Protein AF-A0A7S3B842-F1 (afdb_monomer_lite)

Sequence (182 aa):
GAPISGSKNCGAPSASAGAGTCTWTLPESHFSFQTDLTTAVSITASYGSGAVATATAGELTLARRPSHAAEGGAGMTLHWPKRPLFPGEIFGVPITANTGDATLNVWRLELYYDSATLEYVSTTNGGLFTAPVENSADAGKLGLITSGIQGSDQSACRGLAVPIVTVNLRVKSGTAAGTYDA

Foldseek 3Di:
DPALDDDDDFDQADPVPNDGDDDDDDDPVSAAQPAKDKHWDKDFDDDDPGTPDIDTPGIDIRGHDHDDDDDPAWDKDWDDDNDDADAFDKDKIWMWIAPAADQDWKDKDKFFAPLVFKDWDDKDALQQFDAWDWDPPDRRIIITITDGTDDDDSVLRHHGTRTGMITMMGGHHPPDDDDDDD

Organism: NCBI:txid676789

pLDDT: mean 87.15, std 8.67, range [46.34, 97.31]

Secondary structure (DSSP, 8-state):
--------PPPPPPTTT----------GGGS-SSS-EEEEEEEEEEETTEEEEEEEEEEEEEPPPPP-----SSEEEE---SS---TT-EEEEEEEEE-TTSPP---EEEEE--TTTEEEEEEEE-SSBPPPEEE--STTEEEEE--SBSSS-GGGG-SSSEEEEEEEEEEPTTPPSS----

Radius of gyration: 22.0 Å; chains: 1; bounding box: 61×35×50 Å

InterPro domains:
  IPR002102 Cellulosome anchoring protein, cohesin domain [PF00963] (87-180)
  IPR008965 CBM2/CBM3, carbohydrate-binding domain superfamily [SSF49384] (76-181)

Structure (mmCIF, N/CA/C/O backbone):
data_AF-A0A7S3B842-F1
#
_entry.id   AF-A0A7S3B842-F1
#
loop_
_atom_site.group_PDB
_atom_site.id
_atom_site.type_symbol
_atom_site.label_atom_id
_atom_site.label_alt_id
_atom_site.label_comp_id
_atom_site.label_asym_id
_atom_site.label_entity_id
_atom_site.label_seq_id
_atom_site.pdbx_PDB_ins_code
_atom_site.Cartn_x
_atom_site.Cartn_y
_atom_site.Cartn_z
_atom_site.occupancy
_atom_site.B_iso_or_equiv
_atom_site.auth_seq_id
_atom_site.auth_comp_id
_atom_site.auth_asym_id
_atom_site.auth_atom_id
_atom_site.pdbx_PDB_model_num
ATOM 1 N N . GLY A 1 1 ? -11.170 21.082 15.700 1.00 46.34 1 GLY A N 1
ATOM 2 C CA . GLY A 1 1 ? -11.669 20.798 14.340 1.00 46.34 1 GLY A CA 1
ATOM 3 C C . GLY A 1 1 ? -13.180 20.784 14.374 1.00 46.34 1 GLY A C 1
ATOM 4 O O . GLY A 1 1 ? -13.726 20.475 15.426 1.00 46.34 1 GLY A O 1
ATOM 5 N N . ALA A 1 2 ? -13.852 21.159 13.283 1.00 48.25 2 ALA A N 1
ATOM 6 C CA . ALA A 1 2 ? -15.302 20.983 13.188 1.00 48.25 2 ALA A CA 1
ATOM 7 C C . ALA A 1 2 ? -15.656 19.494 13.388 1.00 48.25 2 ALA A C 1
ATOM 9 O O . ALA A 1 2 ? -14.878 18.640 12.951 1.00 48.25 2 ALA A O 1
ATOM 10 N N . PRO A 1 3 ? -16.774 19.165 14.058 1.00 53.84 3 PRO A N 1
ATOM 11 C CA . PRO A 1 3 ? -17.175 17.779 14.238 1.00 53.84 3 PRO A CA 1
ATOM 12 C C . PRO A 1 3 ? -17.424 17.143 12.869 1.00 53.84 3 PRO A C 1
ATOM 14 O O . PRO A 1 3 ? -18.200 17.660 12.060 1.00 53.84 3 PRO A O 1
ATOM 17 N N . ILE A 1 4 ? -16.753 16.020 12.611 1.00 63.53 4 ILE A N 1
ATOM 18 C CA . ILE A 1 4 ? -17.056 15.176 11.458 1.00 63.53 4 ILE A CA 1
ATOM 19 C C . ILE A 1 4 ? -18.490 14.694 11.656 1.00 63.53 4 ILE A C 1
ATOM 21 O O . ILE A 1 4 ? -18.771 13.942 12.587 1.00 63.53 4 ILE A O 1
ATOM 25 N N . SER A 1 5 ? -19.402 15.159 10.811 1.00 69.81 5 SER A N 1
ATOM 26 C CA . SER A 1 5 ? -20.811 14.791 10.873 1.00 69.81 5 SER A CA 1
ATOM 27 C C . SER A 1 5 ? -21.204 14.102 9.577 1.00 69.81 5 SER A C 1
ATOM 29 O O . SER A 1 5 ? -20.978 14.598 8.478 1.00 69.81 5 SER A O 1
ATOM 31 N N . GLY A 1 6 ? -21.774 12.914 9.714 1.00 74.81 6 GLY A N 1
ATOM 32 C CA . GLY A 1 6 ? -22.366 12.175 8.617 1.00 74.81 6 GLY A CA 1
ATOM 33 C C . GLY A 1 6 ? -23.115 10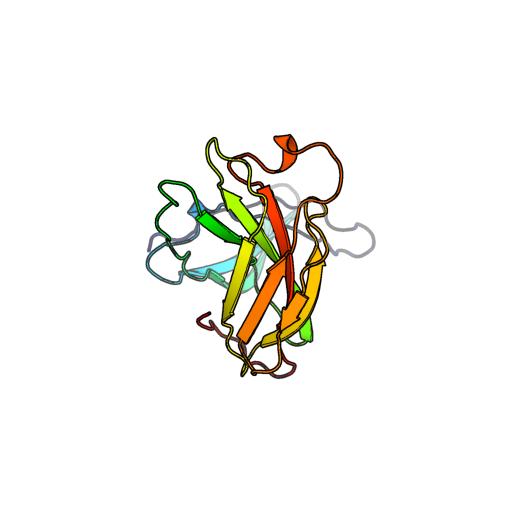.975 9.166 1.00 74.81 6 GLY A C 1
ATOM 34 O O . GLY A 1 6 ? -22.785 10.450 10.229 1.00 74.81 6 GLY A O 1
ATOM 35 N N . SER A 1 7 ? -24.166 10.581 8.466 1.00 82.62 7 SER A N 1
ATOM 36 C CA . SER A 1 7 ? -24.994 9.445 8.834 1.00 82.62 7 SER A CA 1
ATOM 37 C C . SER A 1 7 ? -25.334 8.645 7.587 1.00 82.62 7 SER A C 1
ATOM 39 O O . SER A 1 7 ? -25.400 9.171 6.473 1.00 82.62 7 SER A O 1
ATOM 41 N N . LYS A 1 8 ? -25.531 7.342 7.774 1.00 85.06 8 LYS A N 1
ATOM 42 C CA . LYS A 1 8 ? -26.005 6.444 6.730 1.00 85.06 8 LYS A CA 1
ATOM 43 C C . LYS A 1 8 ? -27.133 5.599 7.291 1.00 85.06 8 LYS A C 1
ATOM 45 O O . LYS A 1 8 ? -26.991 4.998 8.352 1.00 85.06 8 LYS A O 1
ATOM 50 N N . ASN A 1 9 ? -28.228 5.525 6.542 1.00 87.19 9 ASN A N 1
ATOM 51 C CA . ASN A 1 9 ? -29.298 4.588 6.842 1.00 87.19 9 ASN A CA 1
ATOM 52 C C . ASN A 1 9 ? -28.849 3.179 6.460 1.00 87.19 9 ASN A C 1
ATOM 54 O O . ASN A 1 9 ? -28.390 2.932 5.341 1.00 87.19 9 ASN A O 1
ATOM 58 N N . CYS A 1 10 ? -28.973 2.268 7.411 1.00 86.31 10 CYS A N 1
ATOM 59 C CA . CYS A 1 10 ? -28.676 0.859 7.222 1.00 86.31 10 CYS A CA 1
ATOM 60 C C . CYS A 1 10 ? -29.941 0.126 6.753 1.00 86.31 10 CYS A C 1
ATOM 62 O O . CYS A 1 10 ? -31.059 0.603 6.958 1.00 86.31 10 CYS A O 1
ATOM 64 N N . GLY A 1 11 ? -29.767 -1.030 6.110 1.00 84.88 11 GLY A N 1
ATOM 65 C CA . GLY A 1 11 ? -30.893 -1.901 5.775 1.00 84.88 11 GLY A CA 1
ATOM 66 C C . GLY A 1 11 ? -31.578 -2.462 7.025 1.00 84.88 11 GLY A C 1
ATOM 67 O O . GLY A 1 11 ? -31.041 -2.380 8.132 1.00 84.88 11 GLY A O 1
ATOM 68 N N . ALA A 1 12 ? -32.759 -3.053 6.837 1.00 85.56 12 ALA A N 1
ATOM 69 C CA . ALA A 1 12 ? -33.464 -3.730 7.919 1.00 85.56 12 ALA A CA 1
ATOM 70 C C . ALA A 1 12 ? -32.609 -4.885 8.490 1.00 85.56 12 ALA A C 1
ATOM 72 O O . ALA A 1 12 ? -31.982 -5.613 7.712 1.00 85.56 12 ALA A O 1
ATOM 73 N N . PRO A 1 13 ? -32.582 -5.080 9.822 1.00 85.31 13 PRO A N 1
ATOM 74 C CA . PRO A 1 13 ? -31.970 -6.258 10.426 1.00 85.31 13 PRO A CA 1
ATOM 75 C C . PRO A 1 13 ? -32.638 -7.554 9.947 1.00 85.31 13 PRO A C 1
ATOM 77 O O . PRO A 1 13 ? -33.782 -7.556 9.491 1.00 85.31 13 PRO A O 1
ATOM 80 N N . SER A 1 14 ? -31.937 -8.676 10.099 1.00 84.38 14 SER A N 1
ATOM 81 C CA . SER A 1 14 ? -32.494 -10.005 9.851 1.00 84.38 14 SER A CA 1
ATOM 82 C C . SER A 1 14 ? -33.731 -10.249 10.717 1.00 84.38 14 SER A C 1
ATOM 84 O O . SER A 1 14 ? -33.660 -10.168 11.943 1.00 84.38 14 SER A O 1
ATOM 86 N N . ALA A 1 15 ? -34.847 -10.624 10.087 1.00 82.06 15 ALA A N 1
ATOM 87 C CA . ALA A 1 15 ? -36.095 -10.933 10.785 1.00 82.06 15 ALA A CA 1
ATOM 88 C C . ALA A 1 15 ? -35.998 -12.176 11.691 1.00 82.06 15 ALA A C 1
ATOM 90 O O . ALA A 1 15 ? -36.774 -12.298 12.634 1.00 82.06 15 ALA A O 1
ATOM 91 N N . SER A 1 16 ? -35.059 -13.094 11.427 1.00 82.75 16 SER A N 1
ATOM 92 C CA . SER A 1 16 ? -34.885 -14.325 12.211 1.00 82.75 16 SER A CA 1
ATOM 93 C C . SER A 1 16 ? -33.856 -14.201 13.337 1.00 82.75 16 SER A C 1
ATOM 95 O O . SER A 1 16 ? -33.963 -14.914 14.330 1.00 82.75 16 SER A O 1
ATOM 97 N N . ALA A 1 17 ? -32.867 -13.313 13.198 1.00 82.75 17 ALA A N 1
ATOM 98 C CA . ALA A 1 17 ? -31.755 -13.186 14.146 1.00 82.75 17 ALA A CA 1
ATOM 99 C C . ALA A 1 17 ? -31.694 -11.826 14.861 1.00 82.75 17 ALA A C 1
ATOM 101 O O . ALA A 1 17 ? -30.911 -11.663 15.791 1.00 82.75 17 ALA A O 1
ATOM 102 N N . GLY A 1 18 ? -32.444 -10.819 14.401 1.00 80.56 18 GLY A N 1
ATOM 103 C CA . GLY A 1 18 ? -32.382 -9.442 14.907 1.00 80.56 18 GLY A CA 1
ATOM 104 C C . GLY A 1 18 ? -31.075 -8.698 14.593 1.00 80.56 18 GLY A C 1
ATOM 105 O O . GLY A 1 18 ? -30.952 -7.519 14.911 1.00 80.56 18 GLY A O 1
ATOM 106 N N . ALA A 1 19 ? -30.102 -9.356 13.957 1.00 82.38 19 ALA A N 1
ATOM 107 C CA . ALA A 1 19 ? -28.802 -8.786 13.624 1.00 82.38 19 ALA A CA 1
ATOM 108 C C . ALA A 1 19 ? -28.823 -8.077 12.263 1.00 82.38 19 ALA A C 1
ATOM 110 O O . ALA A 1 19 ? -29.394 -8.581 11.295 1.00 82.38 19 ALA A O 1
ATOM 111 N N . GLY A 1 20 ? -28.161 -6.924 12.176 1.00 81.38 20 GLY A N 1
ATOM 112 C CA . GLY A 1 20 ? -27.948 -6.185 10.934 1.00 81.38 20 GLY A CA 1
ATOM 113 C C . GLY A 1 20 ? -26.488 -5.770 10.800 1.00 81.38 20 GLY A C 1
ATOM 114 O O . GLY A 1 20 ? -25.817 -5.503 11.795 1.00 81.38 20 GLY A O 1
ATOM 115 N N . THR A 1 21 ? -25.993 -5.708 9.568 1.00 82.75 21 THR A N 1
ATOM 116 C CA . THR A 1 21 ? -24.655 -5.189 9.272 1.00 82.75 21 THR A CA 1
ATOM 117 C C . THR A 1 21 ? -24.792 -3.895 8.494 1.00 82.75 21 THR A C 1
ATOM 119 O O . THR A 1 21 ? -25.573 -3.804 7.548 1.00 82.75 21 THR A O 1
ATOM 122 N N . CYS A 1 22 ? -24.015 -2.891 8.888 1.00 81.88 22 CYS A N 1
ATOM 123 C CA . CYS A 1 22 ? -23.972 -1.616 8.202 1.00 81.88 22 CYS A CA 1
ATOM 124 C C . CYS A 1 22 ? -22.541 -1.285 7.820 1.00 81.88 22 CYS A C 1
ATOM 126 O O . CYS A 1 22 ? -21.639 -1.324 8.653 1.00 81.88 22 CYS A O 1
ATOM 128 N N . THR A 1 23 ? -22.341 -0.959 6.551 1.00 84.94 23 THR A N 1
ATOM 129 C CA . THR A 1 23 ? -21.050 -0.530 6.027 1.00 84.94 23 THR A CA 1
ATOM 130 C C . THR A 1 23 ? -21.189 0.877 5.478 1.00 84.94 23 THR A C 1
ATOM 132 O O . THR A 1 23 ? -22.127 1.191 4.738 1.00 84.94 23 THR A O 1
ATOM 135 N N . TRP A 1 24 ? -20.255 1.749 5.838 1.00 83.69 24 TRP A N 1
ATOM 136 C CA . TRP A 1 24 ? -20.206 3.110 5.331 1.00 83.69 24 TRP A CA 1
ATOM 137 C C . TRP A 1 24 ? -18.775 3.470 4.955 1.00 83.69 24 TRP A C 1
ATOM 139 O O . TRP A 1 24 ? -17.862 3.368 5.769 1.00 83.69 24 TRP A O 1
ATOM 149 N N . THR A 1 25 ? -18.592 3.884 3.706 1.00 84.75 25 THR A N 1
ATOM 150 C CA . THR A 1 25 ? -17.336 4.460 3.235 1.00 84.75 25 THR A CA 1
ATOM 151 C C . THR A 1 25 ? -17.324 5.938 3.596 1.00 84.75 25 THR A C 1
ATOM 153 O O . THR A 1 25 ? -18.148 6.705 3.094 1.00 84.75 25 THR A O 1
ATOM 156 N N . LEU A 1 26 ? -16.401 6.327 4.473 1.00 82.25 26 LEU A N 1
ATOM 157 C CA . LEU A 1 26 ? -16.205 7.722 4.852 1.00 82.25 26 LEU A CA 1
ATOM 158 C C . LEU A 1 26 ? -15.622 8.520 3.670 1.00 82.25 26 LEU A C 1
ATOM 160 O O . LEU A 1 26 ? -14.638 8.074 3.074 1.00 82.25 26 LEU A O 1
ATOM 164 N N . PRO A 1 27 ? -16.187 9.693 3.329 1.00 83.75 27 PRO A N 1
ATOM 165 C CA . PRO A 1 27 ? -15.599 10.595 2.342 1.00 83.75 27 PRO A CA 1
ATOM 166 C C . PRO A 1 27 ? -14.185 11.044 2.732 1.00 83.75 27 PRO A C 1
ATOM 168 O O . PRO A 1 27 ? -13.918 11.316 3.902 1.00 83.75 27 PRO A O 1
ATOM 171 N N . GLU A 1 28 ? -13.295 11.218 1.749 1.00 80.00 28 GLU A N 1
ATOM 172 C CA . GLU A 1 28 ? -11.931 11.715 2.007 1.00 80.00 28 GLU A CA 1
ATOM 173 C C . GLU A 1 28 ? -11.919 13.112 2.661 1.00 80.00 28 GLU A C 1
ATOM 175 O O . GLU A 1 28 ? -10.977 13.441 3.377 1.00 80.00 28 GLU A O 1
ATOM 180 N N . SER A 1 29 ? -12.970 13.920 2.465 1.00 82.75 29 SER A N 1
ATOM 181 C CA . SER A 1 29 ? -13.131 15.241 3.091 1.00 82.75 29 SER A CA 1
ATOM 182 C C . SER A 1 29 ? -13.280 15.194 4.615 1.00 82.75 29 SER A C 1
ATOM 184 O O . SER A 1 29 ? -13.167 16.230 5.265 1.00 82.75 29 SER A O 1
ATOM 186 N N . HIS A 1 30 ? -13.538 14.018 5.196 1.00 83.56 30 HIS A N 1
ATOM 187 C CA . HIS A 1 30 ? -13.606 13.832 6.646 1.00 83.56 30 HIS A CA 1
ATOM 188 C C . HIS A 1 30 ? -12.222 13.670 7.292 1.00 83.56 30 HIS A C 1
ATOM 190 O O . HIS A 1 30 ? -12.118 13.717 8.515 1.00 83.56 30 HIS A O 1
ATOM 196 N N . PHE A 1 31 ? -11.164 13.495 6.495 1.00 84.44 31 PHE A N 1
ATOM 197 C CA . PHE A 1 31 ? -9.792 13.376 6.977 1.00 84.44 31 PHE A CA 1
ATOM 198 C C . PHE A 1 31 ? -9.093 14.741 6.945 1.00 84.44 31 PHE A C 1
ATOM 200 O O . PHE A 1 31 ? -9.215 15.499 5.983 1.00 84.44 31 PHE A O 1
ATOM 207 N N . SER A 1 32 ? -8.327 15.053 7.993 1.00 83.25 32 SER A N 1
ATOM 208 C CA . SER A 1 32 ? -7.501 16.264 8.055 1.00 83.25 32 SER A CA 1
ATOM 209 C C . SER A 1 32 ? -6.107 16.000 7.493 1.00 83.25 32 SER A C 1
ATOM 211 O O . SER A 1 32 ? -5.542 14.927 7.689 1.00 83.25 32 SER A O 1
ATOM 213 N N . PHE A 1 33 ? -5.527 17.003 6.833 1.00 81.94 33 PHE A N 1
ATOM 214 C CA . PHE A 1 33 ? -4.132 16.974 6.382 1.00 81.94 33 PHE A CA 1
ATOM 215 C C . PHE A 1 33 ? -3.130 17.384 7.469 1.00 81.94 33 PHE A C 1
ATOM 217 O O . PHE A 1 33 ? -1.927 17.279 7.258 1.00 81.94 33 PHE A O 1
ATOM 224 N N . GLN A 1 34 ? -3.594 17.880 8.623 1.00 81.00 34 GLN A N 1
ATOM 225 C CA . GLN A 1 34 ? -2.714 18.456 9.649 1.00 81.00 34 GLN A CA 1
ATOM 226 C C . GLN A 1 34 ? -2.649 17.658 10.949 1.00 81.00 34 GLN A C 1
ATOM 228 O O . GLN A 1 34 ? -1.588 17.597 11.564 1.00 81.00 34 GLN A O 1
ATOM 233 N N . THR A 1 35 ? -3.745 17.017 11.346 1.00 83.38 35 THR A N 1
ATOM 234 C CA . THR A 1 35 ? -3.856 16.309 12.628 1.00 83.38 35 THR A CA 1
ATOM 235 C C . THR A 1 35 ? -4.756 15.095 12.491 1.00 83.38 35 THR A C 1
ATOM 237 O O . THR A 1 35 ? -5.642 15.085 11.635 1.00 83.38 35 THR A O 1
ATOM 240 N N . ASP A 1 36 ? -4.568 14.122 13.374 1.00 85.50 36 ASP A N 1
ATOM 241 C CA . ASP A 1 36 ? -5.551 13.071 13.602 1.00 85.50 36 ASP A CA 1
ATOM 242 C C . ASP A 1 36 ? -6.848 13.692 14.133 1.00 85.50 36 ASP A C 1
ATOM 244 O O . ASP A 1 36 ? -6.832 14.721 14.823 1.00 85.50 36 ASP A O 1
ATOM 248 N N . LEU A 1 37 ? -7.977 13.080 13.785 1.00 86.19 37 LEU A N 1
ATOM 249 C CA . LEU A 1 37 ? -9.301 13.486 14.243 1.00 86.19 37 LEU A CA 1
ATOM 250 C C . LEU A 1 37 ? -9.955 12.326 14.985 1.00 86.19 37 LEU A C 1
ATOM 252 O O . LEU A 1 37 ? -10.134 11.253 14.418 1.00 86.19 37 LEU A O 1
ATOM 256 N N . THR A 1 38 ? -10.370 12.555 16.225 1.00 85.12 38 THR A N 1
ATOM 257 C CA . THR A 1 38 ? -11.176 11.589 16.979 1.00 85.12 38 THR A CA 1
ATOM 258 C C . THR A 1 38 ? -12.651 11.935 16.829 1.00 85.12 38 THR A C 1
ATOM 260 O O . THR A 1 38 ? -13.050 13.090 16.990 1.00 85.12 38 THR A O 1
ATOM 263 N N . THR A 1 39 ? -13.468 10.937 16.509 1.00 84.62 39 THR A N 1
ATOM 264 C CA . THR A 1 39 ? -14.925 11.057 16.440 1.00 84.62 39 THR A CA 1
ATOM 265 C C . THR A 1 39 ? -15.588 9.878 17.141 1.00 84.62 39 THR A C 1
ATOM 267 O O . THR A 1 39 ? -14.998 8.809 17.247 1.00 84.62 39 THR A O 1
ATOM 270 N N . ALA A 1 40 ? -16.813 10.049 17.626 1.00 84.81 40 ALA A N 1
ATOM 271 C CA . ALA A 1 40 ? -17.587 8.958 18.206 1.00 84.81 40 ALA A CA 1
ATOM 272 C C . ALA A 1 40 ? -18.502 8.348 17.143 1.00 84.81 40 ALA A C 1
ATOM 274 O O . ALA A 1 40 ? -19.196 9.060 16.415 1.00 84.81 40 ALA A O 1
ATOM 275 N N . VAL A 1 41 ? -18.542 7.021 17.078 1.00 86.25 41 VAL A N 1
ATOM 276 C CA . VAL A 1 41 ? -19.512 6.309 16.245 1.00 86.25 41 VAL A CA 1
ATOM 277 C C . VAL A 1 41 ? -20.714 5.976 17.112 1.00 86.25 41 VAL A C 1
ATOM 279 O O . VAL A 1 41 ? -20.579 5.329 18.148 1.00 86.25 41 VAL A O 1
ATOM 282 N N . SER A 1 42 ? -21.902 6.400 16.687 1.00 87.25 42 SER A N 1
ATOM 283 C CA . SER A 1 42 ? -23.160 6.004 17.317 1.00 87.25 42 SER A CA 1
ATOM 284 C C . SER A 1 42 ? -24.027 5.229 16.335 1.00 87.25 42 SER A C 1
ATOM 286 O O . SER A 1 42 ? -24.043 5.499 15.134 1.00 87.25 42 SER A O 1
ATOM 288 N N . ILE A 1 43 ? -24.735 4.236 16.856 1.00 87.81 43 ILE A N 1
ATOM 289 C CA . ILE A 1 43 ? -25.697 3.424 16.124 1.00 87.81 43 ILE A CA 1
ATOM 290 C C . ILE A 1 43 ? -27.055 3.714 16.734 1.00 87.81 43 ILE A C 1
ATOM 292 O O . ILE A 1 43 ? -27.239 3.564 17.940 1.00 87.81 43 ILE A O 1
ATOM 296 N N . THR A 1 44 ? -28.002 4.123 15.897 1.00 88.38 44 THR A N 1
ATOM 297 C CA . THR A 1 44 ? -29.394 4.309 16.304 1.00 88.38 44 THR A CA 1
ATOM 298 C C . THR A 1 44 ? -30.252 3.258 15.619 1.00 88.38 44 THR A C 1
ATOM 300 O O . THR A 1 44 ? -30.277 3.172 14.393 1.00 88.38 44 THR A O 1
ATOM 303 N N . ALA A 1 45 ? -30.936 2.448 16.420 1.00 86.81 45 ALA A N 1
ATOM 304 C CA . ALA A 1 45 ? -31.997 1.573 15.962 1.00 86.81 45 ALA A CA 1
ATOM 305 C C . ALA A 1 45 ? -33.307 2.359 15.964 1.00 86.81 45 ALA A C 1
ATOM 307 O O . ALA A 1 45 ? -33.632 3.028 16.947 1.00 86.81 45 ALA A O 1
ATOM 308 N N . SER A 1 46 ? -34.067 2.243 14.881 1.00 84.94 46 SER A N 1
ATOM 309 C CA . SER A 1 46 ? -35.357 2.910 14.722 1.00 84.94 46 SER A CA 1
ATOM 310 C C . SER A 1 46 ? -36.435 1.896 14.363 1.00 84.94 46 SER A C 1
ATOM 312 O O . SER A 1 46 ? -36.181 0.952 13.615 1.00 84.94 46 SER A O 1
ATOM 314 N N . TYR A 1 47 ? -37.642 2.106 14.882 1.00 81.69 47 TYR A N 1
ATOM 315 C CA . TYR A 1 47 ? -38.841 1.363 14.510 1.00 81.69 47 TYR A CA 1
ATOM 316 C C . TYR A 1 47 ? -39.892 2.351 13.998 1.00 81.69 47 TYR A C 1
ATOM 318 O O . TYR A 1 47 ? -40.278 3.291 14.697 1.00 81.69 47 TYR A O 1
ATOM 326 N N . GLY A 1 48 ? -40.331 2.173 12.750 1.00 81.38 48 GLY A N 1
ATOM 327 C CA . GLY A 1 48 ? -41.110 3.195 12.051 1.00 81.38 48 GLY A CA 1
ATOM 328 C C . GLY A 1 48 ? -40.306 4.492 11.893 1.00 81.38 48 GLY A C 1
ATOM 329 O O . GLY A 1 48 ? -39.155 4.461 11.465 1.00 81.38 48 GLY A O 1
ATOM 330 N N . SER A 1 49 ? -40.902 5.631 12.248 1.00 78.62 49 SER A N 1
ATOM 331 C CA . SER A 1 49 ? -40.239 6.945 12.231 1.00 78.62 49 SER A CA 1
ATOM 332 C C . SER A 1 49 ? -39.526 7.303 13.543 1.00 78.62 49 SER A C 1
ATOM 334 O O . SER A 1 49 ? -38.928 8.375 13.630 1.00 78.62 49 SER A O 1
ATOM 336 N N . GLY A 1 50 ? -39.585 6.441 14.564 1.00 83.81 50 GLY A N 1
ATOM 337 C CA . GLY A 1 50 ? -39.020 6.709 15.887 1.00 83.81 50 GLY A CA 1
ATOM 338 C C . GLY A 1 50 ? -37.703 5.980 16.128 1.00 83.81 50 GLY A C 1
ATOM 339 O O . GLY A 1 50 ? -37.614 4.773 15.907 1.00 83.81 50 GLY A O 1
ATOM 340 N N . ALA A 1 51 ? -36.697 6.693 16.638 1.00 85.19 51 ALA A N 1
ATOM 341 C CA . ALA A 1 51 ? -35.525 6.070 17.245 1.00 85.19 51 ALA A CA 1
ATOM 342 C C . ALA A 1 51 ? -35.956 5.323 18.517 1.00 85.19 51 ALA A C 1
ATOM 344 O O . ALA A 1 51 ? -36.596 5.904 19.391 1.00 85.19 51 ALA A O 1
ATOM 345 N N . VAL A 1 52 ? -35.625 4.037 18.608 1.00 88.88 52 VAL A N 1
ATOM 346 C CA . VAL A 1 52 ? -35.979 3.169 19.743 1.00 88.88 52 VAL A CA 1
ATOM 347 C C . VAL A 1 52 ? -34.796 2.887 20.660 1.00 88.88 52 VAL A C 1
ATOM 349 O O . VAL A 1 52 ? -34.994 2.645 21.846 1.00 88.88 52 VAL A O 1
ATOM 352 N N . ALA A 1 53 ? -33.569 2.941 20.142 1.00 86.88 53 ALA A N 1
ATOM 353 C CA . ALA A 1 53 ? -32.361 2.817 20.945 1.00 86.88 53 ALA A CA 1
ATOM 354 C C . ALA A 1 53 ? -31.184 3.497 20.248 1.00 86.88 53 ALA A C 1
ATOM 356 O O . ALA A 1 53 ? -31.063 3.423 19.027 1.00 86.88 53 ALA A O 1
ATOM 357 N N . THR A 1 54 ? -30.282 4.085 21.027 1.00 88.00 54 THR A N 1
ATOM 358 C CA . THR A 1 54 ? -28.997 4.589 20.536 1.00 88.00 54 THR A CA 1
ATOM 359 C C . THR A 1 54 ? -27.886 4.025 21.406 1.00 88.00 54 THR A C 1
ATOM 361 O O . THR A 1 54 ? -27.992 4.024 22.630 1.00 88.00 54 THR A O 1
ATOM 364 N N . ALA A 1 55 ? -26.819 3.550 20.776 1.00 86.69 55 ALA A N 1
ATOM 365 C CA . ALA A 1 55 ? -25.617 3.079 21.446 1.00 86.69 55 ALA A CA 1
ATOM 366 C C . ALA A 1 55 ? -24.381 3.733 20.826 1.00 86.69 55 ALA A C 1
ATOM 368 O O . ALA A 1 55 ? -24.326 3.946 19.615 1.00 86.69 55 ALA A O 1
ATOM 369 N N . THR A 1 56 ? -23.371 4.017 21.645 1.00 85.50 56 THR A N 1
ATOM 370 C CA . THR A 1 56 ? -22.051 4.440 21.164 1.00 85.50 56 THR A CA 1
ATOM 371 C C . THR A 1 56 ? -21.221 3.192 20.882 1.00 85.50 56 THR A C 1
ATOM 373 O O . THR A 1 56 ? -20.964 2.404 21.786 1.00 85.50 56 THR A O 1
ATOM 376 N N . ALA A 1 57 ? -20.817 3.003 19.627 1.00 81.31 57 ALA A N 1
ATOM 377 C CA . ALA A 1 57 ? -19.982 1.883 19.192 1.00 81.31 57 ALA A CA 1
ATOM 378 C C . ALA A 1 57 ? -18.498 2.067 19.560 1.00 81.31 57 ALA A C 1
ATOM 380 O O . ALA A 1 57 ? -17.724 1.119 19.472 1.00 81.31 57 ALA A O 1
ATOM 381 N N . GLY A 1 58 ? -18.112 3.277 19.974 1.00 83.94 58 GLY A N 1
ATOM 382 C CA . GLY A 1 58 ? -16.773 3.617 20.443 1.00 83.94 58 GLY A CA 1
ATOM 383 C C . GLY A 1 58 ? -16.248 4.905 19.819 1.00 83.94 58 GLY A C 1
ATOM 384 O O . GLY A 1 58 ? -16.955 5.597 19.078 1.00 83.94 58 GLY A O 1
ATOM 385 N N . GLU A 1 59 ? -14.993 5.210 20.130 1.00 84.00 59 GLU A N 1
ATOM 386 C CA . GLU A 1 59 ? -14.234 6.259 19.457 1.00 84.00 59 GLU A CA 1
ATOM 387 C C . GLU A 1 59 ? -13.532 5.692 18.221 1.00 84.00 59 GLU A C 1
ATOM 389 O O . GLU A 1 59 ? -13.008 4.579 18.220 1.00 84.00 59 GLU A O 1
ATOM 394 N N . LEU A 1 60 ? -13.536 6.481 17.155 1.00 83.56 60 LEU A N 1
ATOM 395 C CA . LEU A 1 60 ? -12.843 6.237 15.908 1.00 83.56 60 LEU A CA 1
ATOM 396 C C . LEU A 1 60 ? -11.825 7.356 15.713 1.00 83.56 60 LEU A C 1
ATOM 398 O O . LEU A 1 60 ? -12.192 8.526 15.585 1.00 83.56 60 LEU A O 1
ATOM 402 N N . THR A 1 61 ? -10.551 6.989 15.645 1.00 85.44 61 THR A N 1
ATOM 403 C CA . THR A 1 61 ? -9.484 7.910 15.257 1.00 85.44 61 THR A CA 1
ATOM 404 C C . THR A 1 61 ? -9.270 7.818 13.752 1.00 85.44 61 THR A C 1
ATOM 406 O O . THR A 1 61 ? -8.878 6.778 13.223 1.00 85.44 61 THR A O 1
ATOM 409 N N . LEU A 1 62 ? -9.534 8.915 13.050 1.00 84.81 62 LEU A N 1
ATOM 410 C CA . LEU A 1 62 ? -9.134 9.099 11.664 1.00 84.81 62 LEU A CA 1
ATOM 411 C C . LEU A 1 62 ? -7.713 9.652 11.651 1.00 84.81 62 LEU A C 1
ATOM 413 O O . LEU A 1 62 ? -7.495 10.814 12.002 1.00 84.81 62 LEU A O 1
ATOM 417 N N . ALA A 1 63 ? -6.762 8.812 11.252 1.00 83.19 63 ALA A N 1
ATOM 418 C CA . ALA A 1 63 ? -5.377 9.226 11.083 1.00 83.19 63 ALA A CA 1
ATOM 419 C C . ALA A 1 63 ? -5.273 10.379 10.075 1.00 83.19 63 ALA A C 1
ATOM 421 O O . ALA A 1 63 ? -6.011 10.434 9.083 1.00 83.19 63 ALA A O 1
ATOM 422 N N . ARG A 1 64 ? -4.341 11.298 10.321 1.00 85.50 64 ARG A N 1
ATOM 423 C CA . ARG A 1 64 ? -4.015 12.395 9.417 1.00 85.50 64 ARG A CA 1
ATOM 424 C C . ARG A 1 64 ? -3.714 11.845 8.032 1.00 85.50 64 ARG A C 1
ATOM 426 O O . ARG A 1 64 ? -2.929 10.914 7.875 1.00 85.50 64 ARG A O 1
ATOM 433 N N . ARG A 1 65 ? -4.263 12.493 7.010 1.00 81.81 65 ARG A N 1
ATOM 434 C CA . ARG A 1 65 ? -3.903 12.235 5.621 1.00 81.81 65 ARG A CA 1
ATOM 435 C C . ARG A 1 65 ? -2.556 12.895 5.309 1.00 81.81 65 ARG A C 1
ATOM 437 O O . ARG A 1 65 ? -2.485 14.125 5.341 1.00 81.81 65 ARG A O 1
ATOM 444 N N . PRO A 1 66 ? -1.507 12.136 4.959 1.00 74.19 66 PRO A N 1
ATOM 445 C CA . PRO A 1 66 ? -0.275 12.732 4.465 1.00 74.19 66 PRO A CA 1
ATOM 446 C C . PRO A 1 66 ? -0.547 13.473 3.150 1.00 74.19 66 PRO A C 1
ATOM 448 O O . PRO A 1 66 ? -1.258 12.962 2.277 1.00 74.19 66 PRO A O 1
ATOM 451 N N . SER A 1 67 ? -0.003 14.681 3.000 1.00 70.81 67 SER A N 1
ATOM 452 C CA . SER A 1 67 ? 0.111 15.324 1.693 1.00 70.81 67 SER A CA 1
ATOM 453 C C . SER A 1 67 ? 1.504 15.064 1.138 1.00 70.81 67 SER A C 1
ATOM 455 O O . SER A 1 67 ? 2.514 15.283 1.802 1.00 70.81 67 SER A O 1
ATOM 457 N N . HIS A 1 68 ? 1.546 14.609 -0.106 1.00 72.12 68 HIS A N 1
ATOM 458 C CA . HIS A 1 68 ? 2.773 14.520 -0.881 1.00 72.12 68 HIS A CA 1
ATOM 459 C C . HIS A 1 68 ? 2.640 15.477 -2.059 1.00 72.12 68 HIS A C 1
ATOM 461 O O . HIS A 1 68 ? 1.533 15.689 -2.567 1.00 72.12 68 HIS A O 1
ATOM 467 N N . ALA A 1 69 ? 3.749 16.088 -2.470 1.00 73.25 69 ALA A N 1
ATOM 468 C CA . ALA A 1 69 ? 3.758 16.854 -3.706 1.00 73.25 69 ALA A CA 1
ATOM 469 C C . ALA A 1 69 ? 3.377 15.918 -4.861 1.00 73.25 69 ALA A C 1
ATOM 471 O O . ALA A 1 69 ? 3.853 14.784 -4.919 1.00 73.25 69 ALA A O 1
ATOM 472 N N . ALA A 1 70 ? 2.507 16.381 -5.759 1.00 69.94 70 ALA A N 1
ATOM 473 C CA . ALA A 1 70 ? 2.259 15.653 -6.994 1.00 69.94 70 ALA A CA 1
ATOM 474 C C . ALA A 1 70 ? 3.575 15.551 -7.777 1.00 69.94 70 ALA A C 1
ATOM 476 O O . ALA A 1 70 ? 4.331 16.525 -7.845 1.00 69.94 70 ALA A O 1
ATOM 477 N N . GLU A 1 71 ? 3.850 14.387 -8.364 1.00 67.25 71 GLU A N 1
ATOM 478 C CA . GLU A 1 71 ? 4.986 14.245 -9.270 1.00 67.25 71 GLU A CA 1
ATOM 479 C C . GLU A 1 71 ? 4.783 15.188 -10.463 1.00 67.25 71 GLU A C 1
ATOM 481 O O . GLU A 1 71 ? 3.824 15.061 -11.223 1.00 67.25 71 GLU A O 1
ATOM 486 N N . GLY A 1 72 ? 5.671 16.174 -10.610 1.00 73.25 72 GLY A N 1
ATOM 487 C CA . GLY A 1 72 ? 5.594 17.173 -11.681 1.00 73.25 72 GLY A CA 1
ATOM 488 C C . GLY A 1 72 ? 6.053 16.664 -13.052 1.00 73.25 72 GLY A C 1
ATOM 489 O O . GLY A 1 72 ? 6.115 17.448 -13.995 1.00 73.25 72 GLY A O 1
ATOM 490 N N . GLY A 1 73 ? 6.417 15.383 -13.168 1.00 83.06 73 GLY A N 1
ATOM 491 C CA . GLY A 1 73 ? 7.012 14.797 -14.366 1.00 83.06 73 GLY A CA 1
ATOM 492 C C . GLY A 1 73 ? 7.230 13.291 -14.235 1.00 83.06 73 GLY A C 1
ATOM 493 O O . GLY A 1 73 ? 6.555 12.632 -13.448 1.00 83.06 73 GLY A O 1
ATOM 494 N N . ALA A 1 74 ? 8.161 12.756 -15.026 1.00 89.19 74 ALA A N 1
ATOM 495 C CA . ALA A 1 74 ? 8.479 11.333 -15.007 1.00 89.19 74 ALA A CA 1
ATOM 496 C C . ALA A 1 74 ? 9.049 10.895 -13.645 1.00 89.19 74 ALA A C 1
ATOM 498 O O . ALA A 1 74 ? 9.894 11.584 -13.070 1.00 89.19 74 ALA A O 1
ATOM 499 N N . GLY A 1 75 ? 8.602 9.743 -13.151 1.00 90.38 75 GLY A N 1
ATOM 500 C CA . GLY A 1 75 ? 8.874 9.277 -11.795 1.00 90.38 75 GLY A CA 1
ATOM 501 C C . GLY A 1 75 ? 8.198 7.945 -11.485 1.00 90.38 75 GLY A C 1
ATOM 502 O O . GLY A 1 75 ? 7.599 7.316 -12.359 1.00 90.38 75 GLY A O 1
ATOM 503 N N . MET A 1 76 ? 8.344 7.481 -10.244 1.00 91.62 76 MET A N 1
ATOM 504 C CA . MET A 1 76 ? 7.708 6.262 -9.752 1.00 91.62 76 MET A CA 1
ATOM 505 C C . MET A 1 76 ? 6.947 6.567 -8.471 1.00 91.62 76 MET A C 1
ATOM 507 O O . MET A 1 76 ? 7.531 7.005 -7.482 1.00 91.62 76 MET A O 1
ATOM 511 N N . THR A 1 77 ? 5.666 6.226 -8.475 1.00 91.81 77 THR A N 1
ATOM 512 C CA . THR A 1 77 ? 4.770 6.400 -7.341 1.00 91.81 77 THR A CA 1
ATOM 513 C C . THR A 1 77 ? 4.492 5.056 -6.687 1.00 91.81 77 THR A C 1
ATOM 515 O O . THR A 1 77 ? 4.107 4.087 -7.347 1.00 91.81 77 THR A O 1
ATOM 518 N N . LEU A 1 78 ? 4.642 5.021 -5.368 1.00 91.88 78 LEU A N 1
ATOM 519 C CA . LEU A 1 78 ? 4.267 3.902 -4.516 1.00 91.88 78 LEU A CA 1
ATOM 520 C C . LEU A 1 78 ? 2.914 4.189 -3.855 1.00 91.88 78 LEU A C 1
ATOM 522 O O . LEU A 1 78 ? 2.690 5.280 -3.332 1.00 91.88 78 LEU A O 1
ATOM 526 N N . HIS A 1 79 ? 2.019 3.202 -3.845 1.00 90.56 79 HIS A N 1
ATOM 527 C CA . HIS A 1 79 ? 0.665 3.355 -3.307 1.00 90.56 79 HIS A CA 1
ATOM 528 C C . HIS A 1 79 ? 0.500 2.590 -1.992 1.00 90.56 79 HIS A C 1
ATOM 530 O O . HIS A 1 79 ? 0.349 1.369 -1.979 1.00 90.56 79 HIS A O 1
ATOM 536 N N . TRP A 1 80 ? 0.494 3.316 -0.874 1.00 87.94 80 TRP A N 1
ATOM 537 C CA . TRP A 1 80 ? 0.227 2.739 0.445 1.00 87.94 80 TRP A CA 1
ATOM 538 C C . TRP A 1 80 ? -1.267 2.425 0.652 1.00 87.94 80 TRP A C 1
ATOM 540 O O . TRP A 1 80 ? -2.125 3.216 0.238 1.00 87.94 80 TRP A O 1
ATOM 550 N N . PRO A 1 81 ? -1.614 1.314 1.336 1.00 88.44 81 PRO A N 1
ATOM 551 C CA . PRO A 1 81 ? -2.984 1.054 1.759 1.00 88.44 81 PRO A CA 1
ATOM 552 C C . PRO A 1 81 ? -3.551 2.191 2.618 1.00 88.44 81 PRO A C 1
ATOM 554 O O . PRO A 1 81 ? -2.995 2.557 3.648 1.00 88.44 81 PRO A O 1
ATOM 557 N N . LYS A 1 82 ? -4.719 2.713 2.234 1.00 83.00 82 LYS A N 1
ATOM 558 C CA . LYS A 1 82 ? -5.444 3.759 2.979 1.00 83.00 82 LYS A CA 1
ATOM 559 C C . LYS A 1 82 ? -6.373 3.176 4.053 1.00 83.00 82 LYS A C 1
ATOM 561 O O . LYS A 1 82 ? -7.521 3.598 4.185 1.00 83.00 82 LYS A O 1
ATOM 566 N N . ARG A 1 83 ? -5.921 2.147 4.768 1.00 84.50 83 ARG A N 1
ATOM 567 C CA . ARG A 1 83 ? -6.702 1.467 5.811 1.00 84.50 83 ARG A CA 1
ATOM 568 C C . ARG A 1 83 ? -5.793 0.942 6.921 1.00 84.50 83 ARG A C 1
ATOM 570 O O . ARG A 1 83 ? -4.615 0.719 6.651 1.00 84.50 83 ARG A O 1
ATOM 577 N N . PRO A 1 84 ? -6.337 0.682 8.121 1.00 84.81 84 PRO A N 1
ATOM 578 C CA . PRO A 1 84 ? -5.605 -0.036 9.151 1.00 84.81 84 PRO A CA 1
ATOM 579 C C . PRO A 1 84 ? -5.114 -1.392 8.635 1.00 84.81 84 PRO A C 1
ATOM 581 O O . PRO A 1 84 ? -5.822 -2.081 7.887 1.00 84.81 84 PRO A O 1
ATOM 584 N N . LEU A 1 85 ? -3.902 -1.739 9.050 1.00 91.56 85 LEU A N 1
ATOM 585 C CA . LEU A 1 85 ? -3.269 -3.027 8.812 1.00 91.56 85 LEU A CA 1
ATOM 586 C C . LEU A 1 85 ? -3.122 -3.733 10.157 1.00 91.56 85 LEU A C 1
ATOM 588 O O . LEU A 1 85 ? -2.770 -3.100 11.154 1.00 91.56 85 LEU A O 1
ATOM 592 N N . PHE A 1 86 ? -3.412 -5.028 10.192 1.00 92.81 86 PHE A N 1
ATOM 593 C CA . PHE A 1 86 ? -3.401 -5.801 11.432 1.00 92.81 86 PHE A CA 1
ATOM 594 C C . PHE A 1 86 ? -2.133 -6.655 11.562 1.00 92.81 86 PHE A C 1
ATOM 596 O O . PHE A 1 86 ? -1.599 -7.114 10.553 1.00 92.81 86 PHE A O 1
ATOM 603 N N . PRO A 1 87 ? -1.646 -6.932 12.786 1.00 95.88 87 PRO A N 1
ATOM 604 C CA . PRO A 1 87 ? -0.528 -7.850 12.987 1.00 95.88 87 PRO A CA 1
ATOM 605 C C . PRO A 1 87 ? -0.765 -9.214 12.323 1.00 95.88 87 PRO A C 1
ATOM 607 O O . PRO A 1 87 ? -1.814 -9.831 12.497 1.00 95.88 87 PRO A O 1
ATOM 610 N N . GLY A 1 88 ? 0.225 -9.693 11.572 1.00 95.50 88 GLY A N 1
ATOM 611 C CA . GLY A 1 88 ? 0.164 -10.916 10.767 1.00 95.50 88 GLY A CA 1
ATOM 612 C C . GLY A 1 88 ? -0.427 -10.735 9.365 1.00 95.50 88 GLY A C 1
ATOM 613 O O . GLY A 1 88 ? -0.320 -11.645 8.542 1.00 95.50 88 GLY A O 1
ATOM 614 N N . GLU A 1 89 ? -1.024 -9.583 9.061 1.00 96.12 89 GLU A N 1
ATOM 615 C CA . GLU A 1 89 ? -1.648 -9.320 7.769 1.00 96.12 89 GLU A CA 1
ATOM 616 C C . GLU A 1 89 ? -0.608 -9.093 6.666 1.00 96.12 89 GLU A C 1
ATOM 618 O O . GLU A 1 89 ? 0.327 -8.310 6.843 1.00 96.12 89 GLU A O 1
ATOM 623 N N . ILE A 1 90 ? -0.800 -9.745 5.513 1.00 97.31 90 ILE A N 1
ATOM 624 C CA . ILE A 1 90 ? -0.050 -9.477 4.280 1.00 97.31 90 ILE A CA 1
ATOM 625 C C . ILE A 1 90 ? -0.829 -8.467 3.440 1.00 97.31 90 ILE A C 1
ATOM 627 O O . ILE A 1 90 ? -2.015 -8.665 3.171 1.00 97.31 90 ILE A O 1
ATOM 631 N N . PHE A 1 91 ? -0.152 -7.427 2.970 1.00 96.00 91 PHE A N 1
ATOM 632 C CA . PHE A 1 91 ? -0.721 -6.404 2.106 1.00 96.00 91 PHE A CA 1
ATOM 633 C C . PHE A 1 91 ? 0.202 -6.105 0.923 1.00 96.00 91 PHE A C 1
ATOM 635 O O . PHE A 1 91 ? 1.426 -6.192 1.018 1.00 96.00 91 PHE A O 1
ATOM 642 N N . GLY A 1 92 ? -0.412 -5.757 -0.207 1.00 96.75 92 GLY A N 1
ATOM 643 C CA . GLY A 1 92 ? 0.293 -5.368 -1.422 1.00 96.75 92 GLY A CA 1
ATOM 644 C C . GLY A 1 92 ? 0.490 -3.858 -1.496 1.00 96.75 92 GLY A C 1
ATOM 645 O O . GLY A 1 92 ? -0.429 -3.087 -1.216 1.00 96.75 92 GLY A O 1
ATOM 646 N N . VAL A 1 93 ? 1.680 -3.458 -1.922 1.00 96.19 93 VAL A N 1
ATOM 647 C CA . VAL A 1 93 ? 2.085 -2.078 -2.170 1.00 96.19 93 VAL A CA 1
ATOM 648 C C . VAL A 1 93 ? 2.417 -1.947 -3.660 1.00 96.19 93 VAL A C 1
ATOM 650 O O . VAL A 1 93 ? 3.532 -2.286 -4.075 1.00 96.19 93 VAL A O 1
ATOM 653 N N . PRO A 1 94 ? 1.447 -1.549 -4.503 1.00 96.69 94 PRO A N 1
ATOM 654 C CA . PRO A 1 94 ? 1.689 -1.398 -5.927 1.00 96.69 94 PRO A CA 1
ATOM 655 C C . PRO A 1 94 ? 2.559 -0.173 -6.207 1.00 96.69 94 PRO A C 1
ATOM 657 O O . PRO A 1 94 ? 2.426 0.874 -5.570 1.00 96.69 94 PRO A O 1
ATOM 660 N N . ILE A 1 95 ? 3.434 -0.315 -7.198 1.00 95.69 95 ILE A N 1
ATOM 661 C CA . ILE A 1 95 ? 4.331 0.726 -7.685 1.00 95.69 95 ILE A CA 1
ATOM 662 C C . ILE A 1 95 ? 4.062 0.935 -9.174 1.00 95.69 95 ILE A C 1
ATOM 664 O O . ILE A 1 95 ? 4.050 -0.013 -9.967 1.00 95.69 95 ILE A O 1
ATOM 668 N N . THR A 1 96 ? 3.853 2.192 -9.549 1.00 95.00 96 THR A N 1
ATOM 669 C CA . THR A 1 96 ? 3.580 2.626 -10.923 1.00 95.00 96 THR A CA 1
ATOM 670 C C . THR A 1 96 ? 4.599 3.664 -11.359 1.00 95.00 96 THR A C 1
ATOM 672 O O . THR A 1 96 ? 5.034 4.458 -10.533 1.00 95.00 96 THR A O 1
ATOM 675 N N . ALA A 1 97 ? 4.942 3.714 -12.643 1.00 94.06 97 ALA A N 1
ATOM 676 C CA . ALA A 1 97 ? 5.782 4.767 -13.201 1.00 94.06 97 ALA A CA 1
ATOM 677 C C . ALA A 1 97 ? 4.967 5.752 -14.044 1.00 94.06 97 ALA A C 1
ATOM 679 O O . ALA A 1 97 ? 4.172 5.344 -14.893 1.00 94.06 97 ALA A O 1
ATOM 680 N N . ASN A 1 98 ? 5.218 7.042 -13.854 1.00 94.12 98 ASN A N 1
ATOM 681 C CA . ASN A 1 98 ? 4.922 8.055 -14.850 1.00 94.12 98 ASN A CA 1
ATOM 682 C C . ASN A 1 98 ? 6.133 8.157 -15.779 1.00 94.12 98 ASN A C 1
ATOM 684 O O . ASN A 1 98 ? 7.228 8.510 -15.349 1.00 94.12 98 ASN A O 1
ATOM 688 N N . THR A 1 99 ? 5.958 7.837 -17.053 1.00 92.94 99 THR A N 1
ATOM 689 C CA . THR A 1 99 ? 7.038 7.872 -18.047 1.00 92.94 99 THR A CA 1
ATOM 690 C C . THR A 1 99 ? 6.920 9.073 -18.987 1.00 92.94 99 THR A C 1
ATOM 692 O O . THR A 1 99 ? 7.768 9.260 -19.861 1.00 92.94 99 THR A O 1
ATOM 695 N N . GLY A 1 100 ? 5.877 9.897 -18.822 1.00 89.62 100 GLY A N 1
ATOM 696 C CA . GLY A 1 100 ? 5.514 10.941 -19.776 1.00 89.62 100 GLY A CA 1
ATOM 697 C C . GLY A 1 100 ? 5.371 10.369 -21.189 1.00 89.62 100 GLY A C 1
ATOM 698 O O . GLY A 1 100 ? 4.692 9.364 -21.404 1.00 89.62 100 GLY A O 1
ATOM 699 N N . ASP A 1 101 ? 6.066 10.982 -22.144 1.00 88.81 101 ASP A N 1
ATOM 700 C CA . ASP A 1 101 ? 6.062 10.554 -23.547 1.00 88.81 101 ASP A CA 1
ATOM 701 C C . ASP A 1 101 ? 7.150 9.520 -23.885 1.00 88.81 101 ASP A C 1
ATOM 703 O O . ASP A 1 101 ? 7.221 9.045 -25.025 1.00 88.81 101 ASP A O 1
ATOM 707 N N . ALA A 1 102 ? 7.984 9.148 -22.908 1.00 90.81 102 ALA A N 1
ATOM 708 C CA . ALA A 1 102 ? 9.058 8.182 -23.081 1.00 90.81 102 ALA A CA 1
ATOM 709 C C . ALA A 1 102 ? 8.585 6.754 -22.784 1.00 90.81 102 ALA A C 1
ATOM 711 O O . ALA A 1 102 ? 7.799 6.506 -21.870 1.00 90.81 102 ALA A O 1
ATOM 712 N N . THR A 1 103 ? 9.108 5.800 -23.547 1.00 91.69 103 THR A N 1
ATOM 713 C CA . THR A 1 103 ? 8.938 4.373 -23.276 1.00 91.69 103 THR A CA 1
ATOM 714 C C . THR A 1 103 ? 9.945 3.927 -22.221 1.00 91.69 103 THR A C 1
ATOM 716 O O . THR A 1 103 ? 11.154 4.094 -22.403 1.00 91.69 103 THR A O 1
ATOM 719 N N . LEU A 1 104 ? 9.465 3.332 -21.130 1.00 92.06 104 LEU A N 1
ATOM 720 C CA . LEU A 1 104 ? 10.321 2.756 -20.098 1.00 92.06 104 LEU A CA 1
ATOM 721 C C . LEU A 1 104 ? 10.757 1.345 -20.499 1.00 92.06 104 LEU A C 1
ATOM 723 O O . LEU A 1 104 ? 9.921 0.465 -20.653 1.00 92.06 104 LEU A O 1
ATOM 727 N N . ASN A 1 105 ? 12.065 1.119 -20.625 1.00 90.94 105 ASN A N 1
ATOM 728 C CA . ASN A 1 105 ? 12.617 -0.195 -20.989 1.00 90.94 105 ASN A CA 1
ATOM 729 C C . ASN A 1 105 ? 13.222 -0.939 -19.795 1.00 90.94 105 ASN A C 1
ATOM 731 O O . ASN A 1 105 ? 13.166 -2.163 -19.722 1.00 90.94 105 ASN A O 1
ATOM 735 N N . VAL A 1 106 ? 13.831 -0.189 -18.876 1.00 92.38 106 VAL A N 1
ATOM 736 C CA . VAL A 1 106 ? 14.548 -0.698 -17.708 1.00 92.38 106 VAL A CA 1
ATOM 737 C C . VAL A 1 106 ? 14.246 0.212 -16.530 1.00 92.38 106 VAL A C 1
ATOM 739 O O . VAL A 1 106 ? 14.163 1.429 -16.685 1.00 92.38 106 VAL A O 1
ATOM 742 N N . TRP A 1 107 ? 14.117 -0.378 -15.350 1.00 93.56 107 TRP A N 1
ATOM 743 C CA . TRP A 1 107 ? 13.922 0.328 -14.095 1.00 93.56 107 TRP A CA 1
ATOM 744 C C . TRP A 1 107 ? 14.726 -0.339 -12.979 1.00 93.56 107 TRP A C 1
ATOM 746 O O . TRP A 1 107 ? 14.994 -1.545 -12.997 1.00 93.56 107 TRP A O 1
ATOM 756 N N . ARG A 1 108 ? 15.106 0.480 -12.000 1.00 94.56 108 ARG A N 1
ATOM 757 C CA . ARG A 1 108 ? 15.712 0.068 -10.737 1.00 94.56 108 ARG A CA 1
ATOM 758 C C . ARG A 1 108 ? 14.959 0.767 -9.617 1.00 94.56 108 ARG A C 1
ATOM 760 O O . ARG A 1 108 ? 14.691 1.960 -9.716 1.00 94.56 108 ARG A O 1
ATOM 767 N N . LEU A 1 109 ? 14.663 0.026 -8.561 1.00 94.19 109 LEU A N 1
ATOM 768 C CA . LEU A 1 109 ? 13.980 0.516 -7.377 1.00 94.19 109 LEU A CA 1
ATOM 769 C C . LEU A 1 109 ? 14.737 0.069 -6.127 1.00 94.19 109 LEU A C 1
ATOM 771 O O . LEU A 1 109 ? 15.201 -1.067 -6.047 1.00 94.19 109 LEU A O 1
ATOM 775 N N . GLU A 1 110 ? 14.841 0.965 -5.153 1.00 95.19 110 GLU A N 1
ATOM 776 C CA . GLU A 1 110 ? 15.247 0.640 -3.790 1.00 95.19 110 GLU A CA 1
ATOM 777 C C . GLU A 1 110 ? 14.126 1.091 -2.853 1.00 95.19 110 GLU A C 1
ATOM 779 O O . GLU A 1 110 ? 13.798 2.274 -2.790 1.00 95.19 110 GLU A O 1
ATOM 784 N N . LEU A 1 111 ? 13.507 0.131 -2.171 1.00 93.62 111 LEU A N 1
ATOM 785 C CA . LEU A 1 111 ? 12.478 0.363 -1.169 1.00 93.62 111 LEU A CA 1
ATOM 786 C C . LEU A 1 111 ? 13.090 0.188 0.215 1.00 93.62 111 LEU A C 1
ATOM 788 O O . LEU A 1 111 ? 13.691 -0.846 0.503 1.00 93.62 111 LEU A O 1
ATOM 792 N N . TYR A 1 112 ? 12.882 1.182 1.067 1.00 94.19 112 TYR A N 1
ATOM 793 C CA . TYR A 1 112 ? 13.194 1.118 2.486 1.00 94.19 112 TYR A CA 1
ATOM 794 C C . TYR A 1 112 ? 11.893 0.959 3.266 1.00 94.19 112 TYR A C 1
ATOM 796 O O . TYR A 1 112 ? 10.867 1.513 2.872 1.00 94.19 112 TYR A O 1
ATOM 804 N N . TYR A 1 113 ? 11.929 0.156 4.322 1.00 92.69 113 TYR A N 1
ATOM 805 C CA . TYR A 1 113 ? 10.797 -0.047 5.217 1.00 92.69 113 TYR A CA 1
ATOM 806 C C . TYR A 1 113 ? 11.293 -0.323 6.635 1.00 92.69 113 TYR A C 1
ATOM 808 O O . TYR A 1 113 ? 12.368 -0.901 6.829 1.00 92.69 113 TYR A O 1
ATOM 816 N N . ASP A 1 114 ? 10.494 0.038 7.637 1.00 93.38 114 ASP A N 1
ATOM 817 C CA . ASP A 1 114 ? 10.804 -0.283 9.026 1.00 93.38 114 ASP A CA 1
ATOM 818 C C . ASP A 1 114 ? 10.751 -1.799 9.272 1.00 93.38 114 ASP A C 1
ATOM 820 O O . ASP A 1 114 ? 9.697 -2.421 9.431 1.00 93.38 114 ASP A O 1
ATOM 824 N N . SER A 1 115 ? 11.932 -2.411 9.330 1.00 94.06 115 SER A N 1
ATOM 825 C CA . SER A 1 115 ? 12.068 -3.842 9.588 1.00 94.06 115 SER A CA 1
ATOM 826 C C . SER A 1 115 ? 11.683 -4.254 11.009 1.00 94.06 115 SER A C 1
ATOM 828 O O . SER A 1 115 ? 11.558 -5.452 11.260 1.00 94.06 115 SER A O 1
ATOM 830 N N . ALA A 1 116 ? 11.484 -3.329 11.953 1.00 92.94 116 ALA A N 1
ATOM 831 C CA . ALA A 1 116 ? 10.976 -3.670 13.279 1.00 92.94 116 ALA A CA 1
ATOM 832 C C . ALA A 1 116 ? 9.490 -4.056 13.235 1.00 92.94 116 ALA A C 1
ATOM 834 O O . ALA A 1 116 ? 9.049 -4.885 14.031 1.00 92.94 116 ALA A O 1
ATOM 835 N N . THR A 1 117 ? 8.737 -3.511 12.279 1.00 94.38 117 THR A N 1
ATOM 836 C CA . THR A 1 117 ? 7.271 -3.617 12.213 1.00 94.38 117 THR A CA 1
ATOM 837 C C . THR A 1 117 ? 6.780 -4.355 10.975 1.00 94.38 117 THR A C 1
ATOM 839 O O . THR A 1 117 ? 5.725 -4.994 11.022 1.00 94.38 117 THR A O 1
ATOM 842 N N . LEU A 1 118 ? 7.559 -4.329 9.893 1.00 95.50 118 LEU A N 1
ATOM 843 C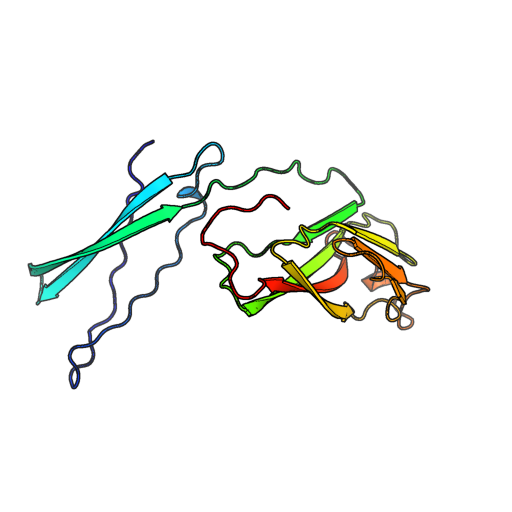 CA . LEU A 1 118 ? 7.236 -4.943 8.613 1.00 95.50 118 LEU A CA 1
ATOM 844 C C . LEU A 1 118 ? 8.261 -6.010 8.221 1.00 95.50 118 LEU A C 1
ATOM 846 O O . LEU A 1 118 ? 9.446 -5.948 8.554 1.00 95.50 118 LEU A O 1
ATOM 850 N N . GLU A 1 119 ? 7.799 -7.002 7.471 1.00 95.44 119 GLU A N 1
ATOM 851 C CA . GLU A 1 119 ? 8.645 -7.986 6.803 1.00 95.44 119 GLU A CA 1
ATOM 852 C C . GLU A 1 119 ? 8.303 -8.062 5.315 1.00 95.44 119 GLU A C 1
ATOM 854 O O . GLU A 1 119 ? 7.136 -8.024 4.920 1.00 95.44 119 GLU A O 1
ATOM 859 N N . TYR A 1 120 ? 9.335 -8.169 4.483 1.00 96.25 120 TYR A N 1
ATOM 860 C CA . TYR A 1 120 ? 9.173 -8.463 3.067 1.00 96.25 120 TYR A CA 1
ATOM 861 C C . TYR A 1 120 ? 8.738 -9.920 2.884 1.00 96.25 120 TYR A C 1
ATOM 863 O O . TYR A 1 120 ? 9.310 -10.817 3.503 1.00 96.25 120 TYR A O 1
ATOM 871 N N . VAL A 1 121 ? 7.734 -10.149 2.033 1.00 96.62 121 VAL A N 1
ATOM 872 C CA . VAL A 1 121 ? 7.207 -11.491 1.746 1.00 96.62 121 VAL A CA 1
ATOM 873 C C . VAL A 1 121 ? 7.530 -11.924 0.321 1.00 96.62 121 VAL A C 1
ATOM 875 O O . VAL A 1 121 ? 8.008 -13.034 0.111 1.00 96.62 121 VAL A O 1
ATOM 878 N N . SER A 1 122 ? 7.195 -11.094 -0.668 1.00 96.06 122 SER A N 1
ATOM 879 C CA . SER A 1 122 ? 7.370 -11.410 -2.094 1.00 96.06 122 SER A CA 1
ATOM 880 C C . SER A 1 122 ? 7.163 -10.176 -2.967 1.00 96.06 122 SER A C 1
ATOM 882 O O . SER A 1 122 ? 6.578 -9.187 -2.515 1.00 96.06 122 SER A O 1
ATOM 884 N N . THR A 1 123 ? 7.544 -10.254 -4.242 1.00 96.31 123 THR A N 1
ATOM 885 C CA . THR A 1 123 ? 7.048 -9.334 -5.265 1.00 96.31 123 THR A CA 1
ATOM 886 C C . THR A 1 123 ? 6.144 -10.022 -6.280 1.00 96.31 123 THR A C 1
ATOM 888 O O . THR A 1 123 ? 6.270 -11.210 -6.575 1.00 96.31 123 THR A O 1
ATOM 891 N N . THR A 1 124 ? 5.220 -9.242 -6.835 1.00 95.25 124 THR A N 1
ATOM 892 C CA . THR A 1 124 ? 4.392 -9.624 -7.978 1.00 95.25 124 THR A CA 1
ATOM 893 C C . THR A 1 124 ? 4.707 -8.690 -9.141 1.00 95.25 124 THR A C 1
ATOM 895 O O . THR A 1 124 ? 4.527 -7.477 -9.033 1.00 95.25 124 THR A O 1
ATOM 898 N N . ASN A 1 125 ? 5.169 -9.242 -10.262 1.00 90.75 125 ASN A N 1
ATOM 899 C CA . ASN A 1 125 ? 5.491 -8.475 -11.466 1.00 90.75 125 ASN A CA 1
ATOM 900 C C . ASN A 1 125 ? 4.226 -7.844 -12.089 1.00 90.75 125 ASN A C 1
ATOM 902 O O . ASN A 1 125 ? 3.187 -8.497 -12.171 1.00 90.75 125 ASN A O 1
ATOM 906 N N . GLY A 1 126 ? 4.328 -6.597 -12.565 1.00 87.06 126 GLY A N 1
ATOM 907 C CA . GLY A 1 126 ? 3.263 -5.901 -13.297 1.00 87.06 126 GLY A CA 1
ATOM 908 C C . GLY A 1 126 ? 2.980 -6.460 -14.700 1.00 87.06 126 GLY A C 1
ATOM 909 O O . GLY A 1 126 ? 1.995 -6.074 -15.320 1.00 87.06 126 GLY A O 1
ATOM 910 N N . GLY A 1 127 ? 3.825 -7.368 -15.203 1.00 90.12 127 GLY A N 1
ATOM 911 C CA . GLY A 1 127 ? 3.597 -8.138 -16.434 1.00 90.12 127 GLY A CA 1
ATOM 912 C C . GLY A 1 127 ? 4.070 -7.466 -17.726 1.00 90.12 127 GLY A C 1
ATOM 913 O O . GLY A 1 127 ? 4.115 -8.120 -18.764 1.00 90.12 127 GLY A O 1
ATOM 914 N N . LEU A 1 128 ? 4.460 -6.189 -17.665 1.00 91.94 128 LEU A N 1
ATOM 915 C CA . LEU A 1 128 ? 5.043 -5.450 -18.794 1.00 91.94 128 LEU A CA 1
ATOM 916 C C . LEU A 1 128 ? 6.557 -5.630 -18.918 1.00 91.94 128 LEU A C 1
ATOM 918 O O . LEU A 1 128 ? 7.130 -5.381 -19.973 1.00 91.94 128 LEU A O 1
ATOM 922 N N . PHE A 1 129 ? 7.216 -6.048 -17.844 1.00 92.75 129 PHE A N 1
ATOM 923 C CA . PHE A 1 129 ? 8.666 -6.183 -17.774 1.00 92.75 129 PHE A CA 1
ATOM 924 C C . PHE A 1 129 ? 9.040 -7.627 -17.492 1.00 92.75 129 PHE A C 1
ATOM 926 O O . PHE A 1 129 ? 8.249 -8.392 -16.941 1.00 92.75 129 PHE A O 1
ATOM 933 N N . THR A 1 130 ? 10.269 -8.007 -17.823 1.00 92.19 130 THR A N 1
ATOM 934 C CA . THR A 1 130 ? 10.840 -9.256 -17.318 1.00 92.19 130 THR A CA 1
ATOM 935 C C . THR A 1 130 ? 10.822 -9.254 -15.791 1.00 92.19 130 THR A C 1
ATOM 937 O O . THR A 1 130 ? 10.982 -8.192 -15.178 1.00 92.19 130 THR A O 1
ATOM 940 N N . ALA A 1 131 ? 10.644 -10.433 -15.185 1.00 91.50 131 ALA A N 1
ATOM 941 C CA . ALA A 1 131 ? 10.651 -10.572 -13.732 1.00 91.50 131 ALA A CA 1
ATOM 942 C C . ALA A 1 131 ? 11.913 -9.916 -13.140 1.00 91.50 131 ALA A C 1
ATOM 944 O O . ALA A 1 131 ? 13.011 -10.156 -13.655 1.00 91.50 131 ALA A O 1
ATOM 945 N N . PRO A 1 132 ? 11.772 -9.057 -12.116 1.00 93.38 132 PRO A N 1
ATOM 946 C CA . PRO A 1 132 ? 12.913 -8.354 -11.564 1.00 93.38 132 PRO A CA 1
ATOM 947 C C . PRO A 1 132 ? 13.841 -9.315 -10.821 1.00 93.38 132 PRO A C 1
ATOM 949 O O . PRO A 1 132 ? 13.405 -10.294 -10.219 1.00 93.38 132 PRO A O 1
ATOM 952 N N . VAL A 1 133 ? 15.130 -8.994 -10.828 1.00 94.38 133 VAL A N 1
ATOM 953 C CA . VAL A 1 133 ? 16.087 -9.575 -9.892 1.00 94.38 133 VAL A CA 1
ATOM 954 C C . VAL A 1 133 ? 15.903 -8.875 -8.552 1.00 94.38 133 VAL A C 1
ATOM 956 O O . VAL A 1 133 ? 15.974 -7.645 -8.468 1.00 94.38 133 VAL A O 1
ATOM 959 N N . GLU A 1 134 ? 15.662 -9.671 -7.517 1.00 94.81 134 GLU A N 1
ATOM 960 C CA . GLU A 1 134 ? 15.424 -9.202 -6.156 1.00 94.81 134 GLU A CA 1
ATOM 961 C C . GLU A 1 134 ? 16.704 -9.271 -5.317 1.00 94.81 134 GLU A C 1
ATOM 963 O O . GLU A 1 134 ? 17.441 -10.256 -5.354 1.00 94.81 134 GLU A O 1
ATOM 968 N N . ASN A 1 135 ? 16.953 -8.231 -4.524 1.00 94.06 135 ASN A N 1
ATOM 969 C CA . ASN A 1 135 ? 17.961 -8.222 -3.473 1.00 94.06 135 ASN A CA 1
ATOM 970 C C . ASN A 1 135 ? 17.332 -7.740 -2.163 1.00 94.06 135 ASN A C 1
ATOM 972 O O . ASN A 1 135 ? 17.101 -6.546 -1.980 1.00 94.06 135 ASN A O 1
ATOM 976 N N . SER A 1 136 ? 17.086 -8.674 -1.250 1.00 91.62 136 SER A N 1
ATOM 977 C CA . SER A 1 136 ? 16.518 -8.428 0.078 1.00 91.62 136 SER A CA 1
ATOM 978 C C . SER A 1 136 ? 17.447 -8.924 1.193 1.00 91.62 136 SER A C 1
ATOM 980 O O . SER A 1 136 ? 16.977 -9.414 2.219 1.00 91.62 136 SER A O 1
ATOM 982 N N . ALA A 1 137 ? 18.765 -8.902 0.960 1.00 87.12 137 ALA A N 1
ATOM 983 C CA . ALA A 1 137 ? 19.745 -9.409 1.924 1.00 87.12 137 ALA A CA 1
ATOM 984 C C . ALA A 1 137 ? 19.795 -8.565 3.210 1.00 87.12 137 ALA A C 1
ATOM 986 O O . ALA A 1 137 ? 20.034 -9.099 4.292 1.00 87.12 137 ALA A O 1
ATOM 987 N N . ASP A 1 138 ? 19.535 -7.263 3.086 1.00 90.56 138 ASP A N 1
ATOM 988 C CA . ASP A 1 138 ? 19.541 -6.318 4.196 1.00 90.56 138 ASP A CA 1
ATOM 989 C C . ASP A 1 138 ? 18.126 -6.152 4.768 1.00 90.56 138 ASP A C 1
ATOM 991 O O . ASP A 1 138 ? 17.171 -5.845 4.049 1.00 90.56 138 ASP A O 1
ATOM 995 N N . ALA A 1 139 ? 17.976 -6.310 6.084 1.00 90.19 139 ALA A N 1
ATOM 996 C CA . ALA A 1 139 ? 16.697 -6.081 6.747 1.00 90.19 139 ALA A CA 1
ATOM 997 C C . ALA A 1 139 ? 16.235 -4.625 6.556 1.00 90.19 139 ALA A C 1
ATOM 999 O O . ALA A 1 139 ? 16.986 -3.687 6.818 1.00 90.19 139 ALA A O 1
ATOM 1000 N N . GLY A 1 140 ? 14.987 -4.440 6.120 1.00 93.06 140 GLY A N 1
ATOM 1001 C CA . GLY A 1 140 ? 14.414 -3.107 5.900 1.00 93.06 140 GLY A CA 1
ATOM 1002 C C . GLY A 1 140 ? 14.800 -2.474 4.567 1.00 93.06 140 GLY A C 1
ATOM 1003 O O . GLY A 1 140 ? 14.506 -1.301 4.347 1.00 93.06 140 GLY A O 1
ATOM 1004 N N . LYS A 1 141 ? 15.446 -3.230 3.670 1.00 95.62 141 LYS A N 1
ATOM 1005 C CA . LYS A 1 141 ? 15.783 -2.783 2.321 1.00 95.62 141 LYS A CA 1
ATOM 1006 C C . LYS A 1 141 ? 15.439 -3.858 1.291 1.00 95.62 141 LYS A C 1
ATOM 1008 O O . LYS A 1 141 ? 15.822 -5.016 1.417 1.00 95.62 141 LYS A O 1
ATOM 1013 N N . LEU A 1 142 ? 14.767 -3.444 0.224 1.00 96.50 142 LEU A N 1
ATOM 1014 C CA . LEU A 1 142 ? 14.500 -4.260 -0.954 1.00 96.50 142 LEU A CA 1
ATOM 1015 C C . LEU A 1 142 ? 15.012 -3.535 -2.200 1.00 96.50 142 LEU A C 1
ATOM 1017 O O . LEU A 1 142 ? 14.519 -2.470 -2.560 1.00 96.50 142 LEU A O 1
ATOM 1021 N N . GLY A 1 143 ? 15.997 -4.123 -2.870 1.00 96.56 143 GLY A N 1
ATOM 1022 C CA . GLY A 1 143 ? 16.445 -3.715 -4.196 1.00 96.56 143 GLY A CA 1
ATOM 1023 C C . GLY A 1 143 ? 15.767 -4.552 -5.275 1.00 96.56 143 GLY A C 1
ATOM 1024 O O . GLY A 1 143 ? 15.750 -5.776 -5.186 1.00 96.56 143 GLY A O 1
ATOM 1025 N N . LEU A 1 144 ? 15.243 -3.900 -6.309 1.00 96.19 144 LEU A N 1
ATOM 1026 C CA . LEU A 1 144 ? 14.652 -4.546 -7.477 1.00 96.19 144 LEU A CA 1
ATOM 1027 C C . LEU A 1 144 ? 15.240 -3.936 -8.747 1.00 96.19 144 LEU A C 1
ATOM 1029 O O . LEU A 1 144 ? 15.330 -2.713 -8.876 1.00 96.19 144 LEU A O 1
ATOM 1033 N N . ILE A 1 145 ? 15.615 -4.778 -9.701 1.00 94.62 145 ILE A N 1
ATOM 1034 C CA . ILE A 1 145 ? 16.070 -4.340 -11.022 1.00 94.62 145 ILE A CA 1
ATOM 1035 C C . ILE A 1 145 ? 15.483 -5.244 -12.096 1.00 94.62 145 ILE A C 1
ATOM 1037 O O . ILE A 1 145 ? 15.494 -6.463 -11.957 1.00 94.62 145 ILE A O 1
ATOM 1041 N N . THR A 1 146 ? 14.982 -4.657 -13.178 1.00 93.81 146 THR A N 1
ATOM 1042 C CA . THR A 1 146 ? 14.580 -5.426 -14.362 1.00 93.81 146 THR A CA 1
ATOM 1043 C C . THR A 1 146 ? 15.656 -5.371 -15.444 1.00 93.81 146 THR A C 1
ATOM 1045 O O . THR A 1 146 ? 16.495 -4.470 -15.451 1.00 93.81 146 THR A O 1
ATOM 1048 N N . SER A 1 147 ? 15.624 -6.318 -16.379 1.00 84.25 147 SER A N 1
ATOM 1049 C CA . SER A 1 147 ? 16.525 -6.369 -17.533 1.00 84.25 147 SER A CA 1
ATOM 1050 C C . SER A 1 147 ? 15.837 -6.074 -18.872 1.00 84.25 147 SER A C 1
ATOM 1052 O O . SER A 1 147 ? 16.527 -6.024 -19.890 1.00 84.25 147 SER A O 1
ATOM 1054 N N . GLY A 1 148 ? 14.520 -5.830 -18.901 1.00 86.44 148 GLY A N 1
ATOM 1055 C CA . GLY A 1 148 ? 13.826 -5.448 -20.132 1.00 86.44 148 GLY A CA 1
ATOM 1056 C C . GLY A 1 148 ? 12.301 -5.544 -20.089 1.00 86.44 148 GLY A C 1
ATOM 1057 O O . GLY A 1 148 ? 11.691 -5.835 -19.059 1.00 86.44 148 GLY A O 1
ATOM 1058 N N . ILE A 1 149 ? 11.690 -5.315 -21.252 1.00 89.75 149 ILE A N 1
ATOM 1059 C CA . ILE A 1 149 ? 10.245 -5.427 -21.498 1.00 89.75 149 ILE A CA 1
ATOM 1060 C C . ILE A 1 149 ? 9.878 -6.889 -21.780 1.00 89.75 149 ILE A C 1
ATOM 1062 O O . ILE A 1 149 ? 10.628 -7.624 -22.424 1.00 89.75 149 ILE A O 1
ATOM 1066 N N . GLN A 1 150 ? 8.707 -7.308 -21.313 1.00 87.50 150 GLN A N 1
ATOM 1067 C CA . GLN A 1 150 ? 8.100 -8.581 -21.672 1.00 87.50 150 GLN A CA 1
ATOM 1068 C C . GLN A 1 150 ? 7.210 -8.397 -22.912 1.00 87.50 150 GLN A C 1
ATOM 1070 O O . GLN A 1 150 ? 6.242 -7.644 -22.890 1.00 87.50 150 GLN A O 1
ATOM 10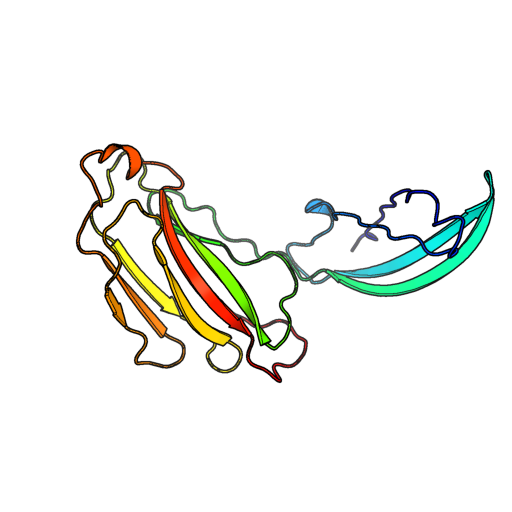75 N N . GLY A 1 151 ? 7.505 -9.128 -23.988 1.00 81.12 151 GLY A N 1
ATOM 1076 C CA . GLY A 1 151 ? 6.744 -9.057 -25.242 1.00 81.12 151 GLY A CA 1
ATOM 1077 C C . GLY A 1 151 ? 7.252 -7.988 -26.217 1.00 81.12 151 GLY A C 1
ATOM 1078 O O . GLY A 1 151 ? 8.312 -7.400 -26.022 1.00 81.12 151 GLY A O 1
ATOM 1079 N N . SER A 1 152 ? 6.524 -7.793 -27.321 1.00 76.38 152 SER A N 1
ATOM 1080 C CA . SER A 1 152 ? 6.935 -6.922 -28.435 1.00 76.38 152 SER A CA 1
ATOM 1081 C C . SER A 1 152 ? 6.259 -5.548 -28.452 1.00 76.38 152 SER A C 1
ATOM 1083 O O . SER A 1 152 ? 6.734 -4.656 -29.156 1.00 76.38 152 SER A O 1
ATOM 1085 N N . ASP A 1 153 ? 5.170 -5.357 -27.700 1.00 81.88 153 ASP A N 1
ATOM 1086 C CA . ASP A 1 153 ? 4.444 -4.087 -27.657 1.00 81.88 153 ASP A CA 1
ATOM 1087 C C . ASP A 1 153 ? 5.009 -3.157 -26.580 1.00 81.88 153 ASP A C 1
ATOM 1089 O O . ASP A 1 153 ? 4.655 -3.214 -25.405 1.00 81.88 153 ASP A O 1
ATOM 1093 N N . GLN A 1 154 ? 5.891 -2.264 -27.013 1.00 84.31 154 GLN A N 1
ATOM 1094 C CA . GLN A 1 154 ? 6.521 -1.280 -26.141 1.00 84.31 154 GLN A CA 1
ATOM 1095 C C . GLN A 1 154 ? 5.600 -0.096 -25.813 1.00 84.31 154 GLN A C 1
ATOM 1097 O O . GLN A 1 154 ? 5.907 0.688 -24.918 1.00 84.31 154 GLN A O 1
ATOM 1102 N N . SER A 1 155 ? 4.470 0.064 -26.513 1.00 88.50 155 SER A N 1
ATOM 1103 C CA . SER A 1 155 ? 3.570 1.198 -26.275 1.00 88.50 155 SER A CA 1
ATOM 1104 C C . SER A 1 155 ? 2.888 1.119 -24.905 1.00 88.50 155 SER A C 1
ATOM 1106 O O . SER A 1 155 ? 2.621 2.156 -24.299 1.00 88.50 155 SER A O 1
ATOM 1108 N N . ALA A 1 156 ? 2.705 -0.095 -24.375 1.00 88.69 156 ALA A N 1
ATOM 1109 C CA . ALA A 1 156 ? 2.175 -0.347 -23.038 1.00 88.69 156 ALA A CA 1
ATOM 1110 C C . ALA A 1 156 ? 3.129 0.093 -21.908 1.00 88.69 156 ALA A C 1
ATOM 1112 O O . ALA A 1 156 ? 2.691 0.329 -20.784 1.00 88.69 156 ALA A O 1
ATOM 1113 N N . CYS A 1 157 ? 4.421 0.259 -22.205 1.00 91.38 157 CYS A N 1
ATOM 1114 C CA . CYS A 1 157 ? 5.434 0.746 -21.266 1.00 91.38 157 CYS A CA 1
ATOM 1115 C C . CYS A 1 157 ? 5.538 2.281 -21.235 1.00 91.38 157 CYS A C 1
ATOM 1117 O O . CYS A 1 157 ? 6.519 2.824 -20.718 1.00 91.38 157 CYS A O 1
ATOM 1119 N N . ARG A 1 158 ? 4.549 2.982 -21.805 1.00 93.25 158 ARG A N 1
ATOM 1120 C CA . ARG A 1 158 ? 4.455 4.440 -21.816 1.00 93.25 158 ARG A CA 1
ATOM 1121 C C . ARG A 1 158 ? 3.132 4.916 -21.223 1.00 93.25 158 ARG A C 1
ATOM 1123 O O . ARG A 1 158 ? 2.068 4.452 -21.623 1.00 93.25 158 ARG A O 1
ATOM 1130 N N . GLY A 1 159 ? 3.188 5.894 -20.323 1.00 91.81 159 GLY A N 1
ATOM 1131 C CA . GLY A 1 159 ? 2.003 6.554 -19.781 1.00 91.81 159 GLY A CA 1
ATOM 1132 C C . GLY A 1 159 ? 2.220 7.147 -18.394 1.00 91.81 159 GLY A C 1
ATOM 1133 O O . GLY A 1 159 ? 3.324 7.156 -17.861 1.00 91.81 159 GLY A O 1
ATOM 1134 N N . LEU A 1 160 ? 1.133 7.632 -17.794 1.00 91.69 160 LEU A N 1
ATOM 1135 C CA . LEU A 1 160 ? 1.171 8.303 -16.489 1.00 91.69 160 LEU A CA 1
ATOM 1136 C C . LEU A 1 160 ? 1.180 7.335 -15.294 1.00 91.69 160 LEU A C 1
ATOM 1138 O O . LEU A 1 160 ? 1.461 7.753 -14.177 1.00 91.69 160 LEU A O 1
ATOM 1142 N N . ALA A 1 161 ? 0.837 6.063 -15.513 1.00 92.44 161 ALA A N 1
ATOM 1143 C CA . ALA A 1 161 ? 0.727 5.051 -14.464 1.00 92.44 161 ALA A CA 1
ATOM 1144 C C . ALA A 1 161 ? 1.025 3.644 -15.012 1.00 92.44 161 ALA A C 1
ATOM 1146 O O . ALA A 1 161 ? 0.191 2.742 -14.958 1.00 92.44 161 ALA A O 1
ATOM 1147 N N . VAL A 1 162 ? 2.217 3.465 -15.581 1.00 93.94 162 VAL A N 1
ATOM 1148 C CA . VAL A 1 162 ? 2.700 2.171 -16.080 1.00 93.94 162 VAL A CA 1
ATOM 1149 C C . VAL A 1 162 ? 2.920 1.229 -14.886 1.00 93.94 162 VAL A C 1
ATOM 1151 O O . VAL A 1 162 ? 3.694 1.579 -13.993 1.00 93.94 162 VAL A O 1
ATOM 1154 N N . PRO A 1 163 ? 2.267 0.055 -14.813 1.00 94.12 163 PRO A N 1
ATOM 1155 C CA . PRO A 1 163 ? 2.447 -0.874 -13.700 1.00 94.12 163 PRO A CA 1
ATOM 1156 C C . PRO A 1 163 ? 3.850 -1.489 -13.719 1.00 94.12 163 PRO A C 1
ATOM 1158 O O . PRO A 1 163 ? 4.287 -2.033 -14.732 1.00 94.12 163 PRO A O 1
ATOM 1161 N N . ILE A 1 164 ? 4.547 -1.421 -12.582 1.00 95.25 164 ILE A N 1
ATOM 1162 C CA . ILE A 1 164 ? 5.925 -1.905 -12.451 1.00 95.25 164 ILE A CA 1
ATOM 1163 C C . ILE A 1 164 ? 5.956 -3.219 -11.679 1.00 95.25 164 ILE A C 1
ATOM 1165 O O . ILE A 1 164 ? 6.282 -4.276 -12.218 1.00 95.25 164 ILE A O 1
ATOM 1169 N N . VAL A 1 165 ? 5.599 -3.150 -10.401 1.00 96.19 165 VAL A N 1
ATOM 1170 C CA . VAL A 1 165 ? 5.671 -4.261 -9.455 1.00 96.19 165 VAL A CA 1
ATOM 1171 C C . VAL A 1 165 ? 4.715 -3.985 -8.301 1.00 96.19 165 VAL A C 1
ATOM 1173 O O . VAL A 1 165 ? 4.412 -2.834 -7.995 1.00 96.19 165 VAL A O 1
ATOM 1176 N N . THR A 1 166 ? 4.240 -5.035 -7.648 1.00 97.19 166 THR A N 1
ATOM 1177 C CA . THR A 1 166 ? 3.610 -4.949 -6.330 1.00 97.19 166 THR A CA 1
ATOM 1178 C C . THR A 1 166 ? 4.524 -5.614 -5.318 1.00 97.19 166 THR A C 1
ATOM 1180 O O . THR A 1 166 ? 4.868 -6.783 -5.481 1.00 97.19 166 THR A O 1
ATOM 1183 N N . VAL A 1 167 ? 4.924 -4.880 -4.282 1.00 97.31 167 VAL A N 1
ATOM 1184 C CA . VAL A 1 167 ? 5.693 -5.436 -3.164 1.00 97.31 167 VAL A CA 1
ATOM 1185 C C . VAL A 1 167 ? 4.711 -5.905 -2.102 1.00 97.31 167 VAL A C 1
ATOM 1187 O O . VAL A 1 167 ? 3.896 -5.121 -1.625 1.00 97.31 167 VAL A O 1
ATOM 1190 N N . ASN A 1 168 ? 4.770 -7.179 -1.731 1.00 97.31 168 ASN A N 1
ATOM 1191 C CA . ASN A 1 168 ? 3.946 -7.730 -0.666 1.00 97.31 168 ASN A CA 1
ATOM 1192 C C . ASN A 1 168 ? 4.739 -7.696 0.640 1.00 97.31 168 ASN A C 1
ATOM 1194 O O . ASN A 1 168 ? 5.789 -8.335 0.766 1.00 97.31 168 ASN A O 1
ATOM 1198 N N . LEU A 1 169 ? 4.216 -6.952 1.608 1.00 97.00 169 LEU A N 1
ATOM 1199 C CA . LEU A 1 169 ? 4.762 -6.829 2.953 1.00 97.00 169 LEU A CA 1
ATOM 1200 C C . LEU A 1 169 ? 3.802 -7.483 3.943 1.00 97.00 169 LEU A C 1
ATOM 1202 O O . LEU A 1 169 ? 2.597 -7.550 3.700 1.00 97.00 169 LEU A O 1
ATOM 1206 N N . ARG A 1 170 ? 4.321 -7.948 5.076 1.00 96.62 170 ARG A N 1
ATOM 1207 C CA . ARG A 1 170 ? 3.509 -8.380 6.213 1.00 96.62 170 ARG A CA 1
ATOM 1208 C C . ARG A 1 170 ? 3.776 -7.490 7.414 1.00 96.62 170 ARG A C 1
ATOM 1210 O O . ARG A 1 170 ? 4.925 -7.170 7.706 1.00 96.62 170 ARG A O 1
ATOM 1217 N N . VAL A 1 171 ? 2.720 -7.137 8.142 1.00 96.75 171 VAL A N 1
ATOM 1218 C CA . VAL A 1 171 ? 2.858 -6.568 9.487 1.00 96.75 171 VAL A CA 1
ATOM 1219 C C . VAL A 1 171 ? 3.290 -7.679 10.435 1.00 96.75 171 VAL A C 1
ATOM 1221 O O . VAL A 1 171 ? 2.593 -8.685 10.570 1.00 96.75 171 VAL A O 1
ATOM 1224 N N . LYS A 1 172 ? 4.429 -7.525 11.107 1.00 95.31 172 LYS A N 1
ATOM 1225 C CA . LYS A 1 172 ? 4.937 -8.543 12.030 1.00 95.31 172 LYS A CA 1
ATOM 1226 C C . LYS A 1 172 ? 3.923 -8.859 13.131 1.00 95.31 172 LYS A C 1
ATOM 1228 O O . LYS A 1 172 ? 3.190 -7.999 13.623 1.00 95.31 172 LYS A O 1
ATOM 1233 N N . SER A 1 173 ? 3.864 -10.128 13.523 1.00 92.06 173 SER A N 1
ATOM 1234 C CA . SER A 1 173 ? 3.045 -10.545 14.659 1.00 92.06 173 SER A CA 1
ATOM 1235 C C . SER A 1 173 ? 3.566 -9.876 15.933 1.00 92.06 173 SER A C 1
ATOM 1237 O O . SER A 1 173 ? 4.757 -9.936 16.221 1.00 92.06 173 SER A O 1
ATOM 1239 N N . GLY A 1 174 ? 2.675 -9.240 16.696 1.00 87.62 174 GLY A N 1
ATOM 1240 C CA . GLY A 1 174 ? 3.038 -8.535 17.929 1.00 87.62 174 GLY A CA 1
ATOM 1241 C C . GLY A 1 174 ? 3.388 -7.055 17.757 1.00 87.62 174 GLY A C 1
ATOM 1242 O O . GLY A 1 174 ? 3.654 -6.397 18.760 1.00 87.62 174 GLY A O 1
ATOM 1243 N N . THR A 1 175 ? 3.337 -6.508 16.536 1.00 90.81 175 THR A N 1
ATOM 1244 C CA . THR A 1 175 ? 3.370 -5.053 16.325 1.00 90.81 175 THR A CA 1
ATOM 1245 C C . THR A 1 175 ? 2.227 -4.402 17.111 1.00 90.81 175 THR A C 1
ATOM 1247 O O . THR A 1 175 ? 1.073 -4.826 17.007 1.00 90.81 175 THR A O 1
ATOM 1250 N N . ALA A 1 176 ? 2.554 -3.412 17.944 1.00 89.06 176 ALA A N 1
ATOM 1251 C CA . ALA A 1 176 ? 1.569 -2.702 18.752 1.00 89.06 176 ALA A CA 1
ATOM 1252 C C . ALA A 1 176 ? 0.612 -1.883 17.868 1.00 89.06 176 ALA A C 1
ATOM 1254 O O . ALA A 1 176 ? 0.898 -1.573 16.715 1.00 89.06 176 ALA A O 1
ATOM 1255 N N . ALA A 1 177 ? -0.552 -1.519 18.404 1.00 84.69 177 ALA A N 1
ATOM 1256 C CA . ALA A 1 177 ? -1.407 -0.559 17.719 1.00 84.69 177 ALA A CA 1
ATOM 1257 C C . ALA A 1 177 ? -0.733 0.821 17.738 1.00 84.69 177 ALA A C 1
ATOM 1259 O O . ALA A 1 177 ? -0.302 1.285 18.794 1.00 84.69 177 ALA A O 1
ATOM 1260 N N . GLY A 1 178 ? -0.660 1.477 16.584 1.00 82.31 178 GLY A N 1
ATOM 1261 C CA . GLY A 1 178 ? -0.059 2.797 16.472 1.00 82.31 178 GLY A CA 1
ATOM 1262 C C . GLY A 1 178 ? 0.109 3.248 15.029 1.00 82.31 178 GLY A C 1
ATOM 1263 O O . GLY A 1 178 ? -0.194 2.512 14.087 1.00 82.31 178 GLY A O 1
ATOM 1264 N N . THR A 1 179 ? 0.600 4.473 14.882 1.00 79.69 179 THR A N 1
ATOM 1265 C CA . THR A 1 179 ? 1.059 5.018 13.605 1.00 79.69 179 THR A CA 1
ATOM 1266 C C . THR A 1 179 ? 2.559 4.793 13.516 1.00 79.69 179 THR A C 1
ATOM 1268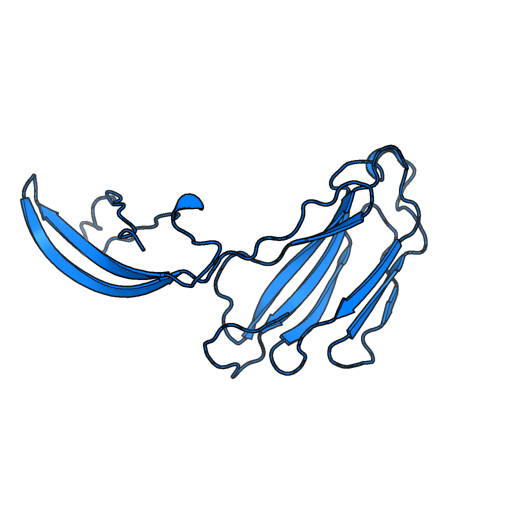 O O . THR A 1 179 ? 3.294 5.156 14.434 1.00 79.69 179 THR A O 1
ATOM 1271 N N . TYR A 1 180 ? 2.992 4.190 12.416 1.00 78.12 180 TYR A N 1
ATOM 1272 C CA . TYR A 1 180 ? 4.392 3.918 12.128 1.00 78.12 180 TYR A CA 1
ATOM 1273 C C . TYR A 1 180 ? 4.808 4.763 10.933 1.00 78.12 180 TYR A C 1
ATOM 1275 O O . TYR A 1 180 ? 4.085 4.814 9.935 1.00 78.12 180 TYR A O 1
ATOM 1283 N N . ASP A 1 181 ? 5.944 5.441 11.055 1.00 68.38 181 ASP A N 1
ATOM 1284 C CA . ASP A 1 181 ? 6.552 6.119 9.919 1.00 68.38 181 ASP A CA 1
ATOM 1285 C C . ASP A 1 181 ? 7.141 5.067 8.965 1.00 68.38 181 ASP A C 1
ATOM 1287 O O . ASP A 1 181 ? 7.631 4.022 9.404 1.00 68.38 181 ASP A O 1
ATOM 1291 N N . ALA A 1 182 ? 7.018 5.328 7.663 1.00 56.53 182 ALA A N 1
ATOM 1292 C CA . ALA A 1 182 ? 7.558 4.475 6.605 1.00 56.53 182 ALA A CA 1
ATOM 1293 C C . ALA A 1 182 ? 9.067 4.680 6.428 1.00 56.53 182 ALA A C 1
ATOM 1295 O O . ALA A 1 182 ? 9.509 5.852 6.493 1.00 56.53 182 ALA A O 1
#

=== Feature glossary ===
The record interleaves many kinds of information about one protein. Here is each kind framed as the question it answers.

Q: What does the local fold look like, residue by residue?
A: A 3Di character summarizes, for each residue, the relative orientation of the Cα frame of its nearest spatial neighbor. Because it encodes fold topology rather than chemistry, 3Di alignments detect remote structural similarity that sequence alignment misses.

Q: Which residues are in helices, strands, or loops?
A: Secondary structure is the local, repeating backbone conformation. DSSP classifies it into eight states by reading the hydrogen-bond network: three helix types (H, G, I), two β types (E, B), two non-regular types (T, S), and unstructured coil (-).

Q: How big and how compact is the whole molecule?
A: Three who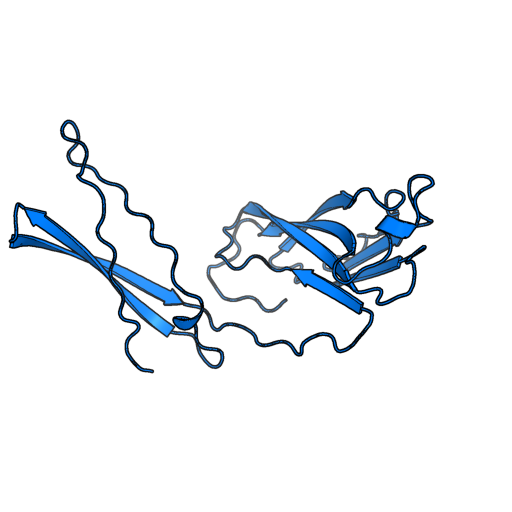le-structure scalars: the radius of gyration (RMS distance of Cα from centroid, in Å), the count of Cα–Cα contacts (pairs closer than 8 Å and separated by more than four residues in sequence — i.e. tertiary, not local, contacts), and the bounding-box dimensions. Together they distinguish compact globular folds from extended fibres or disordered chains.

Q: How confident is the AlphaFold model at each residue?
A: For AlphaFold models, the B-factor field carries pLDDT — the model's own estimate of local accuracy on a 0–100 scale. Regions with pLDDT<50 should be treated as essentially unmodeled; they often correspond to intrinsically disordered segments.

Q: What family and function is it annotated with?
A: Functional annotations link the protein to curated databases. InterPro entries identify conserved domains and families by matching the sequence against member-database signatures (Pfam, PROSITE, CDD, …). Gene Ontology (GO) terms describe molecular function, biological process, and cellular component in a controlled vocabulary. CATH places the structure in a hierarchical fold classification (Class/Architecture/Topology/Homologous-superfamily). The organism is the source species.

Q: What known structures does this most resemble?
A: Nearest PDB neighbors are the top structural matches found by Foldseek when searching this structure against the entire Protein Data Bank. Each hit reports a TM-score (0 to 1; >0.5 almost always implies the same fold) and an E-value. These are *structural* homologs — they may share no detectable sequence similarity.

Q: Which residues are buried vs exposed?
A: Solv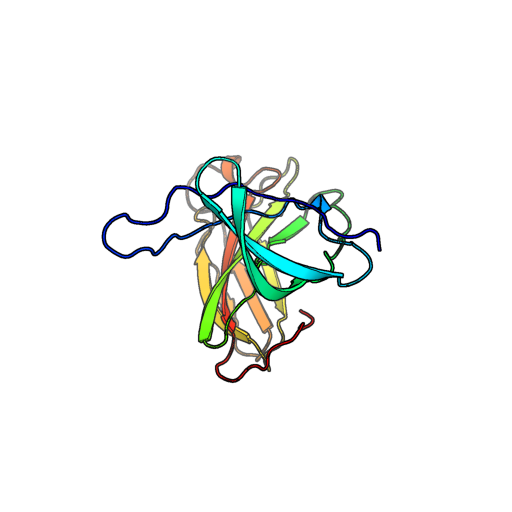ent-accessible surface area (SASA) is the area in Å² traced out by the centre of a 1.4 Å probe sphere (a water molecule) rolled over the protein's van der Waals surface (Shrake–Rupley / Lee–Richards construction). Buried residues have near-zero SASA; fully exposed residues can exceed 200 Å². The total SASA scales roughly with the number of surface residues.

Q: What are the backbone torsion angles?
A: φ (phi) and ψ (psi) are the two rotatable backbone dihedrals per residue: φ is the C(i-1)–N–Cα–C torsion, ψ is the N–Cα–C–N(i+1) torsion, both in degrees on (−180°, 180°]. α-helical residues cluster near (−60°, −45°); β-strand residues near (−120°, +130°). A Ramachandran plot is simply a scatter of (φ, ψ) for every residue.

Q: Are the domains correctly placed relative to each other?
A: Predicted aligned error is AlphaFold's pairwise confidence. Unlike pLDDT (per-residue), PAE is per-residue-pair and captures whether two parts of the structure are correctly placed relative to each other. Units are ångströms of expected positional error.

Q: What if only a Cα trace is available?
A: P-SEA three-state annotation labels each residue as helix, strand, or coil based purely on the geometry of the Cα trace. It serves as a fallback when the full backbone (and thus DSSP) is unavailable.

Q: What is the amino-acid chain?
A: This is the polypeptide sequence — one letter per residue, N-terminus first. Length ranges from a few dozen residues for small domains to over a thousand for large multi-domain proteins.

Q: What do the rendered images show?
A: The six renders are orthographic views along the three Cartesian axes in both directions. Representation (cartoon, sticks, or surface) and color scheme (sequence-rainbow or by-chain) vary across proteins so the training set covers all the common visualization conventions.

Q: What do the diagnostic plots show?
A: Plot images: a contact map (which residues are close in 3D, as an N×N binary image), a Ramachandran scatter (backbone torsion angles, revealing secondary-structure composition at a glance), and — for AlphaFold structures — a PAE heatmap (pairwise prediction confidence).

Q: How mobile is each atom in the crystal?
A: B-factor (Debye–Waller factor) reflects atomic displacement in the crystal lattice. It is an experimental observable (units Å²), not a prediction; low values mean the atom is pinned down, high values mean it moves or is heterogeneous across the crystal.

Q: Where is each backbone atom in 3D?
A: The mmCIF table is the protein's shape written out atom by atom. For each backbone N, Cα, C, and carbonyl O, it records an (x, y, z) coordinate triple in Å plus the residue type, chain letter, and residue number.